Protein AF-A0A7Y8GV69-F1 (afdb_monomer_lite)

Sequence (261 aa):
MRLAIWLCPAPAQRVRQPLQAAQLAARGFTSSADAIECPQGLIATHGGTASLGAAVATPNGGWHLRHNLFKFHAACYGTHAAIEAASHLRLQHALRVDDVCRVTVRASSACEGVCNIAEPRTGLEAKFSLRHTVAMALAGVDTAGLDAFSDEAVYAPEVVALRDRVQVLLAPQCPDLTLSEVVIETQSGTVLRQRYDSGRPASDLLEQQQRLEEKFRLLVKSVLIPDECDELIDLVARLDELTDLSPLAGMLARQACADRH

Secondary structure (DSSP, 8-state):
--SGGGGSSHHHHHHHHHHHHHHHHTTT----TTTTTSTTSHHHHH-TT--HHHHTSPPTTS-GGGG-----SSS-GGGHHHHHHHHHHHHHTT--GGGEEEEEEEE-GGGTTTTB-SS--SHHHHTTBHHHHHHHHHHT--TTSSGGGSTTGGG-HHHHHHHTTEEEEE-TT--STTEEEEEEEETTS-EEEEEEETTSPPS-HHHHHHHHHHHHHHHHTTTS-HHHHHHHHHHHHTTTT-S--HHHHHHHHHHHHHTT-

Foldseek 3Di:
DDPLVVPPPPPVVVVVVVVVVVVVVVVVDDDDPCQCPDVVHVCNPPVVPNDPCVVPDQDDVRDPVLQDFDDLFPADLLLRFLLVQLLCCCVVVVDALQFFQAKEKEAAPVLVVFQPDLQDQALSNLSRHNLLSSLCSNNVHRRLASVCSGSVVSVPPSSVSSSVRYDYDNDVVHNDSQKMKMWTQTPVRDIDIGIGGSSGRDPDVVVVLVSVLVSQCNHCVVQDDPVLSVVLSVCVVCVVVDPDCCVVVVSVVVSVVVVPD

pLDDT: mean 89.52, std 15.16, range [29.39, 98.88]

Radius of gyration: 22.34 Å; chains: 1; bounding box: 52×41×65 Å

Structure (mmCIF, N/CA/C/O backbone):
data_AF-A0A7Y8GV69-F1
#
_entry.id   AF-A0A7Y8GV69-F1
#
loop_
_atom_site.group_PDB
_atom_site.id
_atom_site.type_symbol
_atom_site.label_atom_id
_atom_site.label_alt_id
_atom_site.label_comp_id
_atom_site.label_asym_id
_atom_site.label_entity_id
_atom_site.label_seq_id
_atom_site.pdbx_PDB_ins_code
_atom_site.Cartn_x
_atom_site.Cartn_y
_atom_site.Cartn_z
_atom_site.occupancy
_atom_site.B_iso_or_equiv
_atom_site.auth_seq_id
_atom_site.auth_comp_id
_atom_site.auth_asym_id
_atom_site.auth_atom_id
_atom_site.pdbx_PDB_model_num
ATOM 1 N N . MET A 1 1 ? -1.565 22.718 1.129 1.00 29.39 1 MET A N 1
ATOM 2 C CA . MET A 1 1 ? -2.004 22.905 -0.272 1.00 29.39 1 MET A CA 1
ATOM 3 C C . MET A 1 1 ? -1.438 21.757 -1.119 1.00 29.39 1 MET A C 1
ATOM 5 O O . MET A 1 1 ? -0.266 21.771 -1.449 1.00 29.39 1 MET A O 1
ATOM 9 N N . ARG A 1 2 ? -2.262 20.715 -1.326 1.00 34.28 2 ARG A N 1
ATOM 10 C CA . ARG A 1 2 ? -2.257 19.658 -2.371 1.00 34.28 2 ARG A CA 1
ATOM 11 C C . ARG A 1 2 ? -0.906 19.143 -2.933 1.00 34.28 2 ARG A C 1
ATOM 13 O O . ARG A 1 2 ? -0.595 19.390 -4.092 1.00 34.28 2 ARG A O 1
ATOM 20 N N . LEU A 1 3 ? -0.185 18.304 -2.174 1.00 33.53 3 LEU A N 1
ATOM 21 C CA . LEU A 1 3 ? 0.911 17.463 -2.707 1.00 33.53 3 LEU A CA 1
ATOM 22 C C . LEU A 1 3 ? 0.398 16.283 -3.572 1.00 33.53 3 LEU A C 1
ATOM 24 O O . LEU A 1 3 ? 1.086 15.826 -4.478 1.00 33.53 3 LEU A O 1
ATOM 28 N N . ALA A 1 4 ? -0.826 15.802 -3.320 1.00 37.69 4 ALA A N 1
ATOM 29 C CA . ALA A 1 4 ? -1.335 14.545 -3.885 1.00 37.69 4 ALA A CA 1
ATOM 30 C C . ALA A 1 4 ? -1.667 14.589 -5.393 1.00 37.69 4 ALA A C 1
ATOM 32 O O . ALA A 1 4 ? -1.609 13.561 -6.061 1.00 37.69 4 ALA A O 1
ATOM 33 N N . ILE A 1 5 ? -1.983 15.764 -5.951 1.00 38.97 5 ILE A N 1
ATOM 34 C CA . ILE A 1 5 ? -2.433 15.892 -7.353 1.00 38.97 5 ILE A CA 1
ATOM 35 C C . ILE A 1 5 ? -1.260 15.779 -8.351 1.00 38.97 5 ILE A C 1
ATOM 37 O O . ILE A 1 5 ? -1.451 15.372 -9.494 1.00 38.97 5 ILE A O 1
ATOM 41 N N . TRP A 1 6 ? -0.024 16.056 -7.923 1.00 30.55 6 TRP A N 1
ATOM 42 C CA . TRP A 1 6 ? 1.157 16.054 -8.802 1.00 30.55 6 TRP A CA 1
ATOM 43 C C . TRP A 1 6 ? 1.691 14.663 -9.178 1.00 30.55 6 TRP A C 1
ATOM 45 O O . TRP A 1 6 ? 2.530 14.551 -10.070 1.00 30.55 6 TRP A O 1
ATOM 55 N N . LEU A 1 7 ? 1.214 13.593 -8.540 1.00 40.78 7 LEU A N 1
ATOM 56 C CA . LEU A 1 7 ? 1.740 12.243 -8.767 1.00 40.78 7 LEU A CA 1
ATOM 57 C C . LEU A 1 7 ? 1.217 11.579 -10.054 1.00 40.78 7 LEU A C 1
ATOM 59 O O . LEU A 1 7 ? 1.834 10.628 -10.526 1.00 40.78 7 LEU A O 1
ATOM 63 N N . CYS A 1 8 ? 0.111 12.054 -10.635 1.00 36.50 8 CYS A N 1
ATOM 64 C CA . CYS A 1 8 ? -0.613 11.293 -11.660 1.00 36.50 8 CYS A CA 1
ATOM 65 C C . CYS A 1 8 ? -0.146 11.513 -13.123 1.00 36.50 8 CYS A C 1
ATOM 67 O O . CYS A 1 8 ? 0.029 10.517 -13.819 1.00 36.50 8 CYS A O 1
ATOM 69 N N . PRO A 1 9 ? 0.146 12.734 -13.628 1.00 37.50 9 PRO A N 1
ATOM 70 C CA . PRO A 1 9 ? 0.570 12.896 -15.031 1.00 37.50 9 PRO A CA 1
ATOM 71 C C . PRO A 1 9 ? 2.089 12.766 -15.263 1.00 37.50 9 PRO A C 1
ATOM 73 O O . PRO A 1 9 ? 2.535 12.588 -16.397 1.00 37.50 9 PRO A O 1
ATOM 76 N N . ALA A 1 10 ? 2.906 12.838 -14.208 1.00 42.53 10 ALA A N 1
ATOM 77 C CA . ALA A 1 10 ? 4.368 12.796 -14.297 1.00 42.53 10 ALA A CA 1
ATOM 78 C C . ALA A 1 10 ? 4.992 11.511 -14.910 1.00 42.53 10 ALA A C 1
ATOM 80 O O . ALA A 1 10 ? 6.068 11.632 -15.502 1.00 42.53 10 ALA A O 1
ATOM 81 N N . PRO A 1 11 ? 4.403 10.297 -14.817 1.00 51.72 11 PRO A N 1
ATOM 82 C CA . PRO A 1 11 ? 5.053 9.077 -15.313 1.00 51.72 11 PRO A CA 1
ATOM 83 C C . PRO A 1 11 ? 5.166 9.000 -16.843 1.00 51.72 11 PRO A C 1
ATOM 85 O O . PRO A 1 11 ? 6.214 8.620 -17.360 1.00 51.72 11 PRO A O 1
ATOM 88 N N . ALA A 1 12 ? 4.129 9.402 -17.587 1.00 48.75 12 ALA A N 1
ATOM 89 C CA . ALA A 1 12 ? 4.091 9.228 -19.044 1.00 48.75 12 ALA A CA 1
ATOM 90 C C . ALA A 1 12 ? 5.163 10.061 -19.773 1.00 48.75 12 ALA A C 1
ATOM 92 O O . ALA A 1 12 ? 5.782 9.605 -20.737 1.00 48.75 12 ALA A O 1
ATOM 93 N N . GLN A 1 13 ? 5.444 11.272 -19.280 1.00 48.66 13 GLN A N 1
ATOM 94 C CA . GLN A 1 13 ? 6.504 12.124 -19.833 1.00 48.66 13 GLN A CA 1
ATOM 95 C C . GLN A 1 13 ? 7.905 11.537 -19.594 1.00 48.66 13 GLN A C 1
ATOM 97 O O . GLN A 1 13 ? 8.781 11.692 -20.447 1.00 48.66 13 GLN A O 1
ATOM 102 N N . ARG A 1 14 ? 8.103 10.812 -18.483 1.00 57.53 14 ARG A N 1
ATOM 103 C CA . ARG A 1 14 ? 9.394 10.211 -18.106 1.00 57.53 14 ARG A CA 1
ATOM 104 C C . ARG A 1 14 ? 9.798 9.026 -18.986 1.00 57.53 14 ARG A C 1
ATOM 106 O O . ARG A 1 14 ? 10.987 8.765 -19.102 1.00 57.53 14 ARG A O 1
ATOM 113 N N . VAL A 1 15 ? 8.851 8.349 -19.644 1.00 67.81 15 VAL A N 1
ATOM 114 C CA . VAL A 1 15 ? 9.150 7.261 -20.603 1.00 67.81 15 VAL A CA 1
ATOM 115 C C . VAL A 1 15 ? 9.383 7.799 -22.019 1.00 67.81 15 VAL A C 1
ATOM 117 O O . VAL A 1 15 ? 10.224 7.290 -22.759 1.00 67.81 15 VAL A O 1
ATOM 120 N N . ARG A 1 16 ? 8.678 8.872 -22.402 1.00 75.38 16 ARG A N 1
ATOM 121 C CA . ARG A 1 16 ? 8.787 9.469 -23.742 1.00 75.38 16 ARG A CA 1
ATOM 122 C C . ARG A 1 16 ? 10.174 10.057 -24.016 1.00 75.38 16 ARG A C 1
ATOM 124 O O . ARG A 1 16 ? 10.683 9.915 -25.124 1.00 75.38 16 ARG A O 1
ATOM 131 N N . GLN A 1 17 ? 10.772 10.712 -23.023 1.00 81.75 17 GLN A N 1
ATOM 132 C CA . GLN A 1 17 ? 12.037 11.435 -23.184 1.00 81.75 17 GLN A CA 1
ATOM 133 C C . GLN A 1 17 ? 13.235 10.507 -23.490 1.00 81.75 17 GLN A C 1
ATOM 135 O O . GLN A 1 17 ? 13.927 10.774 -24.474 1.00 81.75 17 GLN A O 1
ATOM 140 N N . PRO A 1 18 ? 13.467 9.390 -22.764 1.00 85.12 18 PRO A N 1
ATOM 141 C CA . PRO A 1 18 ? 14.523 8.436 -23.117 1.00 85.12 18 PRO A CA 1
ATOM 142 C C . PRO A 1 18 ? 14.339 7.800 -24.497 1.00 85.12 18 PRO A C 1
ATOM 144 O O . PRO A 1 18 ? 15.306 7.674 -25.246 1.00 85.12 18 PRO A O 1
ATOM 147 N N . LEU A 1 19 ? 13.101 7.447 -24.871 1.00 91.00 19 LEU A N 1
ATOM 148 C CA . LEU A 1 19 ? 12.812 6.897 -26.199 1.00 91.00 19 LEU A CA 1
ATOM 149 C C . LEU A 1 19 ? 13.178 7.897 -27.304 1.00 91.00 19 LEU A C 1
ATOM 151 O O . LEU A 1 19 ? 13.826 7.534 -28.284 1.00 91.00 19 LEU A O 1
ATOM 155 N N . GLN A 1 20 ? 12.803 9.167 -27.134 1.00 91.88 20 GLN A N 1
ATOM 156 C CA . GLN A 1 20 ? 13.172 10.231 -28.066 1.00 91.88 20 GLN A CA 1
ATOM 157 C C . GLN A 1 20 ? 14.690 10.426 -28.140 1.00 91.88 20 GLN A C 1
ATOM 159 O O . GLN A 1 20 ? 15.224 10.559 -29.238 1.00 91.88 20 GLN A O 1
ATOM 164 N N . ALA A 1 21 ? 15.393 10.398 -27.005 1.00 91.50 21 ALA A N 1
ATOM 165 C CA . ALA A 1 21 ? 16.850 10.504 -26.972 1.00 91.50 21 ALA A CA 1
ATOM 166 C C . ALA A 1 21 ? 17.525 9.357 -27.745 1.00 91.50 21 ALA A C 1
ATOM 168 O O . ALA A 1 21 ? 18.380 9.614 -28.590 1.00 91.50 21 ALA A O 1
ATOM 169 N N . ALA A 1 22 ? 17.082 8.111 -27.544 1.00 93.31 22 ALA A N 1
ATOM 170 C CA . ALA A 1 22 ? 17.578 6.955 -28.295 1.00 93.31 22 ALA A CA 1
ATOM 171 C C . ALA A 1 22 ? 17.313 7.091 -29.806 1.00 93.31 22 ALA A C 1
ATOM 173 O O . ALA A 1 22 ? 18.189 6.831 -30.628 1.00 93.31 22 ALA A O 1
ATOM 174 N N . GLN A 1 23 ? 16.124 7.568 -30.183 1.00 95.56 23 GLN A N 1
ATOM 175 C CA . GLN A 1 23 ? 15.763 7.824 -31.579 1.00 95.56 23 GLN A CA 1
ATOM 176 C C . GLN A 1 23 ? 16.561 8.972 -32.221 1.00 95.56 23 GLN A C 1
ATOM 178 O O . GLN A 1 23 ? 16.753 8.971 -33.437 1.00 95.56 23 GLN A O 1
ATOM 183 N N . LEU A 1 24 ? 16.983 9.977 -31.452 1.00 95.94 24 LEU A N 1
ATOM 184 C CA . LEU A 1 24 ? 17.855 11.054 -31.930 1.00 95.94 24 LEU A CA 1
ATOM 185 C C . LEU A 1 24 ? 19.295 10.558 -32.091 1.00 95.94 24 LEU A C 1
ATOM 187 O O . LEU A 1 24 ? 19.905 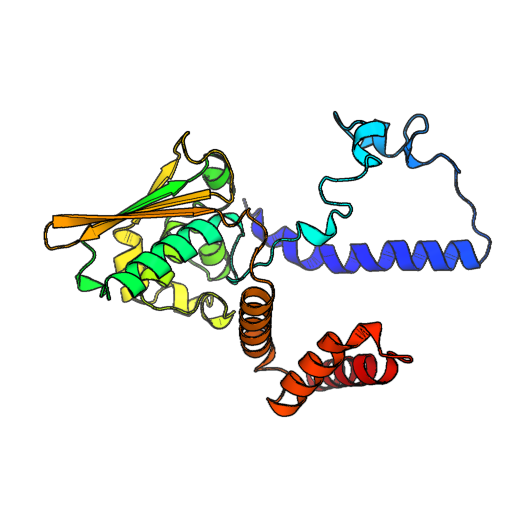10.802 -33.130 1.00 95.94 24 LEU A O 1
ATOM 191 N N . ALA A 1 25 ? 19.805 9.795 -31.123 1.00 95.56 25 ALA A N 1
ATOM 192 C CA . ALA A 1 25 ? 21.119 9.161 -31.211 1.00 95.56 25 ALA A CA 1
ATOM 193 C C . ALA A 1 25 ? 21.216 8.224 -32.429 1.00 95.56 25 ALA A C 1
ATOM 195 O O . ALA A 1 25 ? 22.177 8.297 -33.190 1.00 95.56 25 ALA A O 1
ATOM 196 N N . ALA A 1 26 ? 20.171 7.430 -32.697 1.00 96.38 26 ALA A N 1
ATOM 197 C CA . ALA A 1 26 ? 20.077 6.586 -33.894 1.00 96.38 26 ALA A CA 1
ATOM 198 C C . ALA A 1 26 ? 20.101 7.382 -35.216 1.00 96.38 26 ALA A C 1
ATOM 200 O O . ALA A 1 26 ? 20.423 6.831 -36.265 1.00 96.38 26 ALA A O 1
ATOM 201 N N . ARG A 1 27 ? 19.776 8.681 -35.176 1.00 97.31 27 ARG A N 1
ATOM 202 C CA . ARG A 1 27 ? 19.867 9.615 -36.312 1.00 97.31 27 ARG A CA 1
ATOM 203 C C . ARG A 1 27 ? 21.171 10.422 -36.328 1.00 97.31 27 ARG A C 1
ATOM 205 O O . ARG A 1 27 ? 21.280 11.370 -37.099 1.00 97.31 27 ARG A O 1
ATOM 212 N N . GLY A 1 28 ? 22.148 10.066 -35.494 1.00 96.62 28 GLY A N 1
ATOM 213 C CA . GLY A 1 28 ? 23.481 10.672 -35.480 1.00 96.62 28 GLY A CA 1
ATOM 214 C C . GLY A 1 28 ? 23.628 11.907 -34.592 1.00 96.62 28 GLY A C 1
ATOM 215 O O . GLY A 1 28 ? 24.656 12.575 -34.666 1.00 96.62 28 GLY A O 1
ATOM 216 N N . PHE A 1 29 ? 22.642 12.227 -33.749 1.00 96.25 29 PHE A N 1
ATOM 217 C CA . PHE A 1 29 ? 22.822 13.266 -32.734 1.00 96.25 29 PHE A CA 1
ATOM 218 C C . PHE A 1 29 ? 23.822 12.792 -31.672 1.00 96.25 29 PHE A C 1
ATOM 220 O O . PHE A 1 29 ? 23.765 11.647 -31.224 1.00 96.25 29 PHE A O 1
ATOM 227 N N . THR A 1 30 ? 24.715 13.684 -31.247 1.00 94.12 30 THR A N 1
ATOM 228 C CA . THR A 1 30 ? 25.734 13.421 -30.222 1.00 94.12 30 THR A CA 1
ATOM 229 C C . THR A 1 30 ? 25.511 14.292 -28.982 1.00 94.12 30 THR A C 1
ATOM 231 O O . THR A 1 30 ? 24.738 15.250 -29.005 1.00 94.12 30 THR A O 1
ATOM 234 N N . SER A 1 31 ? 26.161 13.933 -27.875 1.00 91.31 31 SER A N 1
ATOM 235 C CA . SER A 1 31 ? 26.122 14.649 -26.593 1.00 91.31 31 SER A CA 1
ATOM 236 C C . SER A 1 31 ? 27.483 14.536 -25.894 1.00 91.31 31 SER A C 1
ATOM 238 O O . SER A 1 31 ? 28.357 13.807 -26.369 1.00 91.31 31 SER A O 1
ATOM 240 N N . SER A 1 32 ? 27.667 15.235 -24.770 1.00 91.44 32 SER A N 1
ATOM 241 C CA . SER A 1 32 ? 28.862 15.088 -23.928 1.00 91.44 32 SER A CA 1
ATOM 242 C C . SER A 1 32 ? 28.989 13.658 -23.400 1.00 91.44 32 SER A C 1
ATOM 244 O O . SER A 1 32 ? 28.000 13.081 -22.942 1.00 91.44 32 SER A O 1
ATOM 246 N N . ALA A 1 33 ? 30.202 13.105 -23.437 1.00 90.81 33 ALA A N 1
ATOM 247 C CA . ALA A 1 33 ? 30.493 11.753 -22.949 1.00 90.81 33 ALA A CA 1
ATOM 248 C C . ALA A 1 33 ? 30.471 11.649 -21.412 1.00 90.81 33 ALA A C 1
ATOM 250 O O . ALA A 1 33 ? 30.317 10.559 -20.875 1.00 90.81 33 ALA A O 1
ATOM 251 N N . ASP A 1 34 ? 30.593 12.786 -20.732 1.00 90.38 34 ASP A N 1
ATOM 252 C CA . ASP A 1 34 ? 30.721 12.957 -19.284 1.00 90.38 34 ASP A CA 1
ATOM 253 C C . ASP A 1 34 ? 29.560 13.785 -18.698 1.00 90.38 34 ASP A C 1
ATOM 255 O O . ASP A 1 34 ? 29.697 14.443 -17.670 1.00 90.38 34 ASP A O 1
ATOM 259 N N . ALA A 1 35 ? 28.392 13.793 -19.358 1.00 90.75 35 ALA A N 1
ATOM 260 C CA . ALA A 1 35 ? 27.248 14.643 -18.995 1.00 90.75 35 ALA A CA 1
ATOM 261 C C . ALA A 1 35 ? 26.722 14.440 -17.553 1.00 90.75 35 ALA A C 1
ATOM 263 O O . ALA A 1 35 ? 25.956 15.266 -17.043 1.00 90.75 35 ALA A O 1
ATOM 264 N N . ILE A 1 36 ? 27.096 13.340 -16.893 1.00 89.19 36 ILE A N 1
ATOM 265 C CA . ILE A 1 36 ? 26.700 13.039 -15.515 1.00 89.19 36 ILE A CA 1
ATOM 266 C C . ILE A 1 36 ? 27.639 13.741 -14.521 1.00 89.19 36 ILE A C 1
ATOM 268 O O . ILE A 1 36 ? 27.168 14.340 -13.550 1.00 89.19 36 ILE A O 1
ATOM 272 N N . GLU A 1 37 ? 28.944 13.685 -14.770 1.00 88.94 37 GLU A N 1
ATOM 273 C CA . GLU A 1 37 ? 30.019 14.049 -13.845 1.00 88.94 37 GLU A CA 1
ATOM 274 C C . GLU A 1 37 ? 30.761 15.350 -14.193 1.00 88.94 37 GLU A C 1
ATOM 276 O O . GLU A 1 37 ? 31.526 15.847 -13.363 1.00 88.94 37 GLU A O 1
ATOM 281 N N . CYS A 1 38 ? 30.544 15.920 -15.382 1.00 89.62 38 CYS A N 1
ATOM 282 C CA . CYS A 1 38 ? 31.218 17.140 -15.819 1.00 89.62 38 CYS A CA 1
ATOM 283 C C . CYS A 1 38 ? 30.850 18.367 -14.960 1.00 89.62 38 CYS A C 1
ATOM 285 O O . CYS A 1 38 ? 29.844 18.363 -14.235 1.00 89.62 38 CYS A O 1
ATOM 287 N N . PRO A 1 39 ? 31.629 19.466 -15.028 1.00 88.50 39 PRO A N 1
ATOM 288 C CA . PRO A 1 39 ? 31.231 20.731 -14.420 1.00 88.50 39 PRO A CA 1
ATOM 289 C C . PRO A 1 39 ? 29.838 21.156 -14.909 1.00 88.50 39 PRO A C 1
ATOM 291 O O . PRO A 1 39 ? 29.591 21.216 -16.107 1.00 88.50 39 PRO A O 1
ATOM 294 N N . GLN A 1 40 ? 28.927 21.453 -13.975 1.00 89.38 40 GLN A N 1
ATOM 295 C CA . GLN A 1 40 ? 27.500 21.719 -14.245 1.00 89.38 40 GLN A CA 1
ATOM 296 C C . GLN A 1 40 ? 26.694 20.524 -14.806 1.00 89.38 40 GLN A C 1
ATOM 298 O O . GLN A 1 40 ? 25.545 20.701 -15.210 1.00 89.38 40 GLN A O 1
ATOM 303 N N . GLY A 1 41 ? 27.250 19.311 -14.771 1.00 88.81 41 GLY A N 1
ATOM 304 C CA . GLY A 1 41 ? 26.561 18.061 -15.087 1.00 88.81 41 GLY A CA 1
ATOM 305 C C . GLY A 1 41 ? 25.511 17.668 -14.043 1.00 88.81 41 GLY A C 1
ATOM 306 O O . GLY A 1 41 ? 25.262 18.385 -13.063 1.00 88.81 41 GLY A O 1
ATOM 307 N N . LEU A 1 42 ? 24.877 16.509 -14.243 1.00 89.38 42 LEU A N 1
ATOM 308 C CA . LEU A 1 42 ? 23.750 16.050 -13.418 1.00 89.38 42 LEU A CA 1
ATOM 309 C C . LEU A 1 42 ? 24.087 16.005 -11.920 1.00 89.38 42 LEU A C 1
ATOM 311 O O . LEU A 1 42 ? 23.298 16.468 -11.097 1.00 89.38 42 LEU A O 1
ATOM 315 N N . ILE A 1 43 ? 25.262 15.486 -11.556 1.00 88.12 43 ILE A N 1
ATOM 316 C CA . ILE A 1 43 ? 25.659 15.351 -10.148 1.00 88.12 43 ILE A CA 1
ATOM 317 C C . ILE A 1 43 ? 25.880 16.719 -9.507 1.00 88.12 43 ILE A C 1
ATOM 319 O O . ILE A 1 43 ? 25.359 16.976 -8.425 1.00 88.12 43 ILE A O 1
ATOM 323 N N . ALA A 1 44 ? 26.593 17.622 -10.181 1.00 87.50 44 ALA A N 1
ATOM 324 C CA . ALA A 1 44 ? 26.885 18.950 -9.645 1.00 87.50 44 ALA A CA 1
ATOM 325 C C . ALA A 1 44 ? 25.618 19.799 -9.442 1.00 87.50 44 ALA A C 1
ATOM 327 O O . ALA A 1 44 ? 25.564 20.628 -8.537 1.00 87.50 44 ALA A O 1
ATOM 328 N N . THR A 1 45 ? 24.601 19.601 -10.283 1.00 90.75 45 THR A N 1
ATOM 329 C CA . THR A 1 45 ? 23.382 20.423 -10.287 1.00 90.75 45 THR A CA 1
ATOM 330 C C . THR A 1 45 ? 22.231 19.818 -9.483 1.00 90.75 45 THR A C 1
ATOM 332 O O . THR A 1 45 ? 21.470 20.562 -8.869 1.00 90.75 45 THR A O 1
ATOM 335 N N . HIS A 1 46 ? 22.102 18.488 -9.460 1.00 89.56 46 HIS A N 1
ATOM 336 C CA . HIS A 1 46 ? 20.962 17.781 -8.860 1.00 89.56 46 HIS A CA 1
ATOM 337 C C . HIS A 1 46 ? 21.368 16.710 -7.838 1.00 89.56 46 HIS A C 1
ATOM 339 O O . HIS A 1 46 ? 20.506 16.184 -7.137 1.00 89.56 46 HIS A O 1
ATOM 345 N N . GLY A 1 47 ? 22.656 16.369 -7.739 1.00 83.06 47 GLY A N 1
ATOM 346 C CA . GLY A 1 47 ? 23.141 15.289 -6.878 1.00 83.06 47 GLY A CA 1
ATOM 347 C C . GLY A 1 47 ? 23.115 15.616 -5.386 1.00 83.06 47 GLY A C 1
ATOM 348 O O . GLY A 1 47 ? 23.081 14.701 -4.569 1.00 83.06 47 GLY A O 1
ATOM 349 N N . GLY A 1 48 ? 23.105 16.893 -4.994 1.00 85.12 48 GLY A N 1
ATOM 350 C CA . GLY A 1 48 ? 23.157 17.278 -3.581 1.00 85.12 48 GLY A CA 1
ATOM 351 C C . GLY A 1 48 ? 24.400 16.698 -2.893 1.00 85.12 48 GLY A C 1
ATOM 352 O O . GLY A 1 48 ? 25.520 17.040 -3.253 1.00 85.12 48 GLY A O 1
ATOM 353 N N . THR A 1 49 ? 24.205 15.805 -1.919 1.00 80.62 49 THR A N 1
ATOM 354 C CA . THR A 1 49 ? 25.284 15.080 -1.218 1.00 80.62 49 THR A CA 1
ATOM 355 C C . THR A 1 49 ? 25.623 13.716 -1.839 1.00 80.62 49 THR A C 1
ATOM 357 O O . THR A 1 49 ? 26.366 12.936 -1.241 1.00 80.62 49 THR A O 1
ATOM 360 N N . ALA A 1 50 ? 25.072 13.390 -3.013 1.00 77.62 50 ALA A N 1
ATOM 361 C CA . ALA A 1 50 ? 25.287 12.108 -3.672 1.00 77.62 50 ALA A CA 1
ATOM 362 C C . ALA A 1 50 ? 26.758 11.891 -4.054 1.00 77.62 50 ALA A C 1
ATOM 364 O O . ALA A 1 50 ? 27.424 12.766 -4.604 1.00 77.62 50 ALA A O 1
ATOM 365 N N . SER A 1 51 ? 27.243 10.674 -3.808 1.00 80.56 51 SER A N 1
ATOM 366 C CA . SER A 1 51 ? 28.563 10.211 -4.235 1.00 80.56 51 SER A CA 1
ATOM 367 C C . SER A 1 51 ? 28.428 9.374 -5.502 1.00 80.56 51 SER A C 1
ATOM 369 O O . SER A 1 51 ? 27.713 8.371 -5.497 1.00 80.56 51 SER A O 1
ATOM 371 N N . LEU A 1 52 ? 29.152 9.738 -6.567 1.00 80.12 52 LEU A N 1
ATOM 372 C CA . LEU A 1 52 ? 29.209 8.944 -7.801 1.00 80.12 52 LEU A CA 1
ATOM 373 C C . LEU A 1 52 ? 29.670 7.509 -7.514 1.00 80.12 52 LEU A C 1
ATOM 375 O O . LEU A 1 52 ? 29.089 6.562 -8.033 1.00 80.12 52 LEU A O 1
ATOM 379 N N . GLY A 1 53 ? 30.656 7.345 -6.625 1.00 84.19 53 GLY A N 1
ATOM 380 C CA . GLY A 1 53 ? 31.151 6.030 -6.218 1.00 84.19 53 GLY A CA 1
ATOM 381 C C . GLY A 1 53 ? 30.083 5.179 -5.530 1.00 84.19 53 GLY A C 1
ATOM 382 O O . GLY A 1 53 ? 30.012 3.982 -5.776 1.00 84.19 53 GLY A O 1
ATOM 383 N N . ALA A 1 54 ? 29.212 5.792 -4.722 1.00 83.31 54 ALA A N 1
ATOM 384 C CA . ALA A 1 54 ? 28.078 5.089 -4.125 1.00 83.31 54 ALA A CA 1
ATOM 385 C C . ALA A 1 54 ? 26.989 4.763 -5.161 1.00 83.31 54 ALA A C 1
ATOM 387 O O . ALA A 1 54 ? 26.376 3.704 -5.082 1.00 83.31 54 ALA A O 1
ATOM 388 N N . ALA A 1 55 ? 26.764 5.644 -6.141 1.00 82.31 55 ALA A N 1
ATOM 389 C CA . ALA A 1 55 ? 25.744 5.461 -7.174 1.00 82.31 55 ALA A CA 1
ATOM 390 C C . ALA A 1 55 ? 26.052 4.302 -8.138 1.00 82.31 55 ALA A C 1
ATOM 392 O O . ALA A 1 55 ? 25.127 3.670 -8.640 1.00 82.31 55 ALA A O 1
ATOM 393 N N . VAL A 1 56 ? 27.336 4.022 -8.392 1.00 85.19 56 VAL A N 1
ATOM 394 C CA . VAL A 1 56 ? 27.780 2.915 -9.262 1.00 85.19 56 VAL A CA 1
ATOM 395 C C . VAL A 1 56 ? 28.208 1.668 -8.485 1.00 85.19 56 VAL A C 1
ATOM 397 O O . VAL A 1 56 ? 28.603 0.670 -9.089 1.00 85.19 56 VAL A O 1
ATOM 400 N N . ALA A 1 57 ? 28.158 1.712 -7.151 1.00 88.88 57 ALA A N 1
ATOM 401 C CA . ALA A 1 57 ? 28.501 0.568 -6.321 1.00 88.88 57 ALA A CA 1
ATOM 402 C C . ALA A 1 57 ? 27.513 -0.581 -6.554 1.00 88.88 57 ALA A C 1
ATOM 404 O O . ALA A 1 57 ? 26.308 -0.375 -6.703 1.00 88.88 57 ALA A O 1
ATOM 405 N N . THR A 1 58 ? 28.019 -1.814 -6.541 1.00 89.00 58 THR A N 1
ATOM 406 C CA . THR A 1 58 ? 27.155 -2.994 -6.586 1.00 89.00 58 THR A CA 1
ATOM 407 C C . THR A 1 58 ? 26.309 -3.046 -5.311 1.00 89.00 58 THR A C 1
ATOM 409 O O . THR A 1 58 ? 26.875 -3.055 -4.215 1.00 89.00 58 THR A O 1
ATOM 412 N N . PRO A 1 59 ? 24.971 -3.090 -5.411 1.00 87.44 59 PRO A N 1
ATOM 413 C CA . PRO A 1 59 ? 24.130 -3.177 -4.231 1.00 87.44 59 PRO A CA 1
ATOM 414 C C . PRO A 1 59 ? 24.295 -4.525 -3.533 1.00 87.44 59 PRO A C 1
ATOM 416 O O . PRO A 1 59 ? 24.629 -5.542 -4.149 1.00 87.44 59 PRO A O 1
ATOM 419 N N . ASN A 1 60 ? 23.984 -4.546 -2.238 1.00 83.12 60 ASN A N 1
ATOM 420 C CA . ASN A 1 60 ? 23.863 -5.791 -1.485 1.00 83.12 60 ASN A CA 1
ATOM 421 C C . ASN A 1 60 ? 22.917 -6.742 -2.231 1.00 83.12 60 ASN A C 1
ATOM 423 O O . ASN A 1 60 ? 21.881 -6.314 -2.722 1.00 83.12 60 ASN A O 1
ATOM 427 N N . GLY A 1 61 ? 23.286 -8.015 -2.385 1.00 83.00 61 GLY A N 1
ATOM 428 C CA . GLY A 1 61 ? 22.478 -8.970 -3.156 1.00 83.00 61 GLY A CA 1
ATOM 429 C C . GLY A 1 61 ? 22.509 -8.779 -4.684 1.00 83.00 61 GLY A C 1
ATOM 430 O O . GLY A 1 61 ? 21.724 -9.417 -5.390 1.00 83.00 61 GLY A O 1
ATOM 431 N N . GLY A 1 62 ? 23.407 -7.941 -5.214 1.00 89.00 62 GLY A N 1
ATOM 432 C CA . GLY A 1 62 ? 23.751 -7.829 -6.636 1.00 89.00 62 GLY A CA 1
ATOM 433 C C . GLY A 1 62 ? 22.940 -6.795 -7.416 1.00 89.00 62 GLY A C 1
ATOM 434 O O . GLY A 1 62 ? 23.526 -5.944 -8.074 1.00 89.00 62 GLY A O 1
ATOM 435 N N . TRP A 1 63 ? 21.606 -6.824 -7.320 1.00 88.88 63 TRP A N 1
ATOM 436 C CA . TRP A 1 63 ? 20.724 -5.932 -8.089 1.00 88.88 63 TRP A CA 1
ATOM 437 C C . TRP A 1 63 ? 19.726 -5.193 -7.196 1.00 88.88 63 TRP A C 1
ATOM 439 O O . TRP A 1 63 ? 19.045 -5.805 -6.371 1.00 88.88 63 TRP A O 1
ATOM 449 N N . HIS A 1 64 ? 19.549 -3.888 -7.431 1.00 88.19 64 HIS A N 1
ATOM 450 C CA . HIS A 1 64 ? 18.521 -3.091 -6.748 1.00 88.19 64 HIS A CA 1
ATOM 451 C C . HIS A 1 64 ? 17.104 -3.625 -7.001 1.00 88.19 64 HIS A C 1
ATOM 453 O O . HIS A 1 64 ? 16.267 -3.547 -6.109 1.00 88.19 64 HIS A O 1
ATOM 459 N N . LEU A 1 65 ? 16.859 -4.245 -8.165 1.00 88.69 65 LEU A N 1
ATOM 460 C CA . LEU A 1 65 ? 15.564 -4.838 -8.520 1.00 88.69 65 LEU A CA 1
ATOM 461 C C . LEU A 1 65 ? 15.076 -5.873 -7.491 1.00 88.69 65 LEU A C 1
ATOM 463 O O . LEU A 1 65 ? 13.880 -5.966 -7.240 1.00 88.69 65 LEU A O 1
ATOM 467 N N . ARG A 1 66 ? 15.989 -6.603 -6.836 1.00 85.94 66 ARG A N 1
ATOM 468 C CA . ARG A 1 66 ? 15.644 -7.598 -5.802 1.00 85.94 66 ARG A CA 1
ATOM 469 C C . ARG A 1 66 ? 15.114 -6.985 -4.504 1.00 85.94 66 ARG A C 1
ATOM 471 O O . ARG A 1 66 ? 14.554 -7.696 -3.682 1.00 85.94 66 ARG A O 1
ATOM 478 N N . HIS A 1 67 ? 15.291 -5.680 -4.326 1.00 87.38 67 HIS A N 1
ATOM 479 C CA . HIS A 1 67 ? 14.805 -4.930 -3.170 1.00 87.38 67 HIS A CA 1
ATOM 480 C C . HIS A 1 67 ? 13.531 -4.151 -3.503 1.00 87.38 67 HIS A C 1
ATOM 482 O O . HIS A 1 67 ? 13.145 -3.258 -2.750 1.00 87.38 67 HIS A O 1
ATOM 488 N N . ASN A 1 68 ? 12.902 -4.442 -4.649 1.00 90.94 68 ASN A N 1
ATOM 489 C CA . ASN A 1 68 ? 11.681 -3.769 -5.045 1.00 90.94 68 ASN A CA 1
ATOM 490 C C . ASN A 1 68 ? 10.549 -4.088 -4.064 1.00 90.94 68 ASN A C 1
ATOM 492 O O . ASN A 1 68 ? 10.404 -5.210 -3.577 1.00 90.94 68 ASN A O 1
ATOM 496 N N . LEU A 1 69 ? 9.742 -3.071 -3.798 1.00 93.44 69 LEU A N 1
ATOM 497 C CA . LEU A 1 69 ? 8.634 -3.135 -2.866 1.00 93.44 69 LEU A CA 1
ATOM 498 C C . LEU A 1 69 ? 7.332 -2.945 -3.632 1.00 93.44 69 LEU A C 1
ATOM 500 O O . LEU A 1 69 ? 7.204 -2.034 -4.454 1.00 93.44 69 LEU A O 1
ATOM 504 N N . PHE A 1 70 ? 6.354 -3.798 -3.349 1.00 94.75 70 PHE A N 1
ATOM 505 C CA . PHE A 1 70 ? 5.070 -3.763 -4.026 1.00 94.75 70 PHE A CA 1
ATOM 506 C C . PHE A 1 70 ? 4.001 -3.165 -3.132 1.00 94.75 70 PHE A C 1
ATOM 508 O O . PHE A 1 70 ? 3.866 -3.490 -1.956 1.00 94.75 70 PHE A O 1
ATOM 515 N N . LYS A 1 71 ? 3.185 -2.296 -3.722 1.00 95.31 71 LYS A N 1
ATOM 516 C CA . LYS A 1 71 ? 1.983 -1.809 -3.061 1.00 95.31 71 LYS A CA 1
ATOM 517 C C . LYS A 1 71 ? 0.952 -2.924 -3.058 1.00 95.31 71 LYS A C 1
ATOM 519 O O . LYS A 1 71 ? 0.416 -3.205 -4.124 1.00 95.31 71 LYS A O 1
ATOM 524 N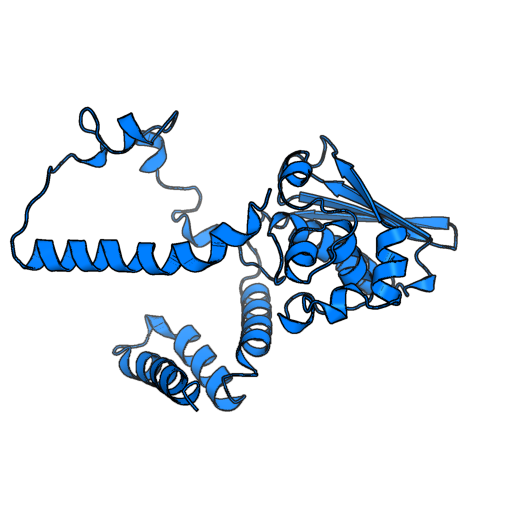 N . PHE A 1 72 ? 0.582 -3.466 -1.905 1.00 95.31 72 PHE A N 1
ATOM 525 C CA . PHE A 1 72 ? -0.579 -4.363 -1.816 1.00 95.31 72 PHE A CA 1
ATOM 526 C C . PHE A 1 72 ? -1.878 -3.568 -1.669 1.00 95.31 72 PHE A C 1
ATOM 528 O O . PHE A 1 72 ? -2.849 -3.839 -2.364 1.00 95.31 72 PHE A O 1
ATOM 535 N N . HIS A 1 73 ? -1.835 -2.434 -0.973 1.00 96.31 73 HIS A N 1
ATOM 536 C CA . HIS A 1 73 ? -2.977 -1.525 -0.839 1.00 96.31 73 HIS A CA 1
ATOM 537 C C . HIS A 1 73 ? -2.960 -0.396 -1.882 1.00 96.31 73 HIS A C 1
ATOM 539 O O . HIS A 1 73 ? -1.897 0.100 -2.274 1.00 96.31 73 HIS A O 1
ATOM 545 N N . ALA A 1 74 ? -4.131 0.065 -2.315 1.00 95.69 74 ALA A N 1
ATOM 546 C CA . ALA A 1 74 ? -4.319 1.178 -3.249 1.00 95.69 74 ALA A CA 1
ATOM 547 C C . ALA A 1 74 ? -4.118 2.571 -2.602 1.00 95.69 74 ALA A C 1
ATOM 549 O O . ALA A 1 74 ? -4.745 3.548 -3.009 1.00 95.69 74 ALA A O 1
ATOM 550 N N . ALA A 1 75 ? -3.215 2.672 -1.620 1.00 96.56 75 ALA A N 1
ATOM 551 C CA . ALA A 1 75 ? -2.974 3.849 -0.782 1.00 96.56 75 ALA A CA 1
ATOM 552 C C . ALA A 1 75 ? -1.507 4.341 -0.816 1.00 96.56 75 ALA A C 1
ATOM 554 O O . ALA A 1 75 ? -0.630 3.776 -1.493 1.00 96.56 75 ALA A O 1
ATOM 555 N N . CYS A 1 76 ? -1.224 5.429 -0.093 1.00 97.00 76 CYS A N 1
ATOM 556 C CA . CYS A 1 76 ? 0.135 5.916 0.143 1.00 97.00 76 CYS A CA 1
ATOM 557 C C . CYS A 1 76 ? 0.983 4.830 0.817 1.00 97.00 76 CYS A C 1
ATOM 559 O O . CYS A 1 76 ? 0.509 4.175 1.732 1.00 97.00 76 CYS A O 1
ATOM 561 N N . TYR A 1 77 ? 2.237 4.634 0.391 1.00 96.75 77 TYR A N 1
ATOM 562 C CA . TYR A 1 77 ? 3.041 3.506 0.887 1.00 96.75 77 TYR A CA 1
ATOM 563 C C . TYR A 1 77 ? 3.255 3.550 2.408 1.00 96.75 77 TYR A C 1
ATOM 565 O O . TYR A 1 77 ? 3.256 2.514 3.059 1.00 96.75 77 TYR A O 1
ATOM 573 N N . GLY A 1 78 ? 3.323 4.755 2.986 1.00 97.12 78 GLY A N 1
ATOM 574 C CA . GLY A 1 78 ? 3.461 4.940 4.431 1.00 97.12 78 GLY A CA 1
ATOM 575 C C . GLY A 1 78 ? 2.286 4.439 5.274 1.00 97.12 78 GLY A C 1
ATOM 576 O O . GLY A 1 78 ? 2.428 4.309 6.483 1.00 97.12 78 GLY A O 1
ATOM 577 N N . THR A 1 79 ? 1.134 4.126 4.670 1.00 98.25 79 THR A N 1
ATOM 578 C CA . THR A 1 79 ? 0.005 3.533 5.402 1.00 98.25 79 THR A CA 1
ATOM 579 C C . THR A 1 79 ? 0.027 2.005 5.405 1.00 98.25 79 THR A C 1
ATOM 581 O O . THR A 1 79 ? -0.690 1.400 6.198 1.00 98.25 79 THR A O 1
ATOM 584 N N . HIS A 1 80 ? 0.841 1.360 4.557 1.00 98.31 80 HIS A N 1
ATOM 585 C CA . HIS A 1 80 ? 0.769 -0.089 4.313 1.00 98.31 80 HIS A CA 1
ATOM 586 C C . HIS A 1 80 ? 1.087 -0.886 5.574 1.00 98.31 80 HIS A C 1
ATOM 588 O O . HIS A 1 80 ? 0.336 -1.785 5.931 1.00 98.31 80 HIS A O 1
ATOM 594 N N . ALA A 1 81 ? 2.124 -0.494 6.314 1.00 98.31 81 ALA A N 1
ATOM 595 C CA . ALA A 1 81 ? 2.479 -1.156 7.565 1.00 98.31 81 ALA A CA 1
ATOM 596 C C . ALA A 1 81 ? 1.358 -1.131 8.611 1.00 98.31 81 ALA A C 1
ATOM 598 O O . ALA A 1 81 ? 1.122 -2.124 9.295 1.00 98.31 81 ALA A O 1
ATOM 599 N N . ALA A 1 82 ? 0.647 -0.009 8.727 1.00 98.69 82 ALA A N 1
ATOM 600 C CA . ALA A 1 82 ? -0.464 0.110 9.661 1.00 98.69 82 ALA A CA 1
ATOM 601 C C . ALA A 1 82 ? -1.678 -0.726 9.212 1.00 98.69 82 ALA A C 1
ATOM 603 O O . ALA A 1 82 ? -2.320 -1.356 10.051 1.00 98.69 82 ALA A O 1
ATOM 604 N N . ILE A 1 83 ? -1.959 -0.781 7.902 1.00 98.75 83 ILE A N 1
ATOM 605 C CA . ILE A 1 83 ? -3.021 -1.628 7.333 1.00 98.75 83 ILE A CA 1
ATOM 606 C C . ILE A 1 83 ? -2.735 -3.111 7.595 1.00 98.75 83 ILE A C 1
ATOM 608 O O . ILE A 1 83 ? -3.614 -3.820 8.083 1.00 98.75 83 ILE A O 1
ATOM 612 N N . GLU A 1 84 ? -1.517 -3.574 7.310 1.00 98.38 84 GLU A N 1
ATOM 613 C CA . GLU A 1 84 ? -1.093 -4.965 7.516 1.00 98.38 84 GLU A CA 1
ATOM 614 C C . GLU A 1 84 ? -1.152 -5.351 9.000 1.00 98.38 84 GLU A C 1
ATOM 616 O O . GLU A 1 84 ? -1.737 -6.373 9.360 1.00 98.38 84 GLU A O 1
ATOM 621 N N . ALA A 1 85 ? -0.638 -4.495 9.892 1.00 98.62 85 ALA A N 1
ATOM 622 C CA . ALA A 1 85 ? -0.696 -4.729 11.333 1.00 98.62 85 ALA A CA 1
ATOM 623 C C . ALA A 1 85 ? -2.142 -4.817 11.859 1.00 98.62 85 ALA A C 1
ATOM 625 O O . ALA A 1 85 ? -2.466 -5.715 12.636 1.00 98.62 85 ALA A O 1
ATOM 626 N N . ALA A 1 86 ? -3.023 -3.913 11.422 1.00 98.75 86 ALA A N 1
ATOM 627 C CA . ALA A 1 86 ? -4.431 -3.920 11.814 1.00 98.75 86 ALA A CA 1
ATOM 628 C C . ALA A 1 86 ? -5.189 -5.132 11.247 1.00 98.75 86 ALA A C 1
ATOM 630 O O . ALA A 1 86 ? -5.950 -5.774 11.972 1.00 98.75 86 ALA A O 1
ATOM 631 N N . SER A 1 87 ? -4.945 -5.478 9.980 1.00 98.44 87 SER A N 1
ATOM 632 C CA . SER A 1 87 ? -5.551 -6.644 9.322 1.00 98.44 87 SER A CA 1
ATOM 633 C C . SER A 1 87 ? -5.133 -7.945 10.004 1.00 98.44 87 SER A C 1
ATOM 635 O O . SER A 1 87 ? -5.980 -8.799 10.258 1.00 98.44 87 SER A O 1
ATOM 637 N N . HIS A 1 88 ? -3.854 -8.068 10.374 1.00 98.44 88 HIS A N 1
ATOM 638 C CA . HIS A 1 88 ? -3.340 -9.210 11.124 1.00 98.44 88 HIS A CA 1
ATOM 639 C C . HIS A 1 88 ? -4.063 -9.375 12.464 1.00 98.44 88 HIS A C 1
ATOM 641 O O . HIS A 1 88 ? -4.585 -10.450 12.744 1.00 98.44 88 HIS A O 1
ATOM 647 N N . LEU A 1 89 ? -4.174 -8.302 13.257 1.00 98.62 89 LEU A N 1
ATOM 648 C CA . LEU A 1 89 ? -4.882 -8.342 14.542 1.00 98.62 89 LEU A CA 1
ATOM 649 C C . LEU A 1 89 ? -6.366 -8.690 14.378 1.00 98.62 89 LEU A C 1
ATOM 651 O O . LEU A 1 89 ? -6.891 -9.499 15.144 1.00 98.62 89 LEU A O 1
ATOM 655 N N . ARG A 1 90 ? -7.038 -8.116 13.370 1.00 98.44 90 ARG A N 1
ATOM 656 C CA . ARG A 1 90 ? -8.442 -8.420 13.060 1.00 98.44 90 ARG A CA 1
ATOM 657 C C . ARG A 1 90 ? -8.635 -9.906 12.780 1.00 98.44 90 ARG A C 1
ATOM 659 O O . ARG A 1 90 ? -9.523 -10.518 13.362 1.00 98.44 90 ARG A O 1
ATOM 666 N N . LEU A 1 91 ? -7.813 -10.475 11.898 1.00 98.12 91 LEU A N 1
ATOM 667 C CA . LEU A 1 91 ? -7.925 -11.870 11.472 1.00 98.12 91 LEU A CA 1
ATOM 668 C C . LEU A 1 91 ? -7.528 -12.843 12.587 1.00 98.12 91 LEU A C 1
ATOM 670 O O . LEU A 1 91 ? -8.269 -13.781 12.862 1.00 98.12 91 LEU A O 1
ATOM 674 N N . GLN A 1 92 ? -6.405 -12.597 13.264 1.00 98.31 92 GLN A N 1
ATOM 675 C CA . GLN A 1 92 ? -5.887 -13.473 14.317 1.00 98.31 92 GLN A CA 1
ATOM 676 C C . GLN A 1 92 ? -6.842 -13.589 15.511 1.00 98.31 92 GLN A C 1
ATOM 678 O O . GLN A 1 92 ? -6.955 -14.658 16.109 1.00 98.31 92 GLN A O 1
ATOM 683 N N . HIS A 1 93 ? -7.524 -12.497 15.863 1.00 97.88 93 HIS A N 1
ATOM 684 C CA . HIS A 1 93 ? -8.415 -12.440 17.022 1.00 97.88 93 HIS A CA 1
ATOM 685 C C . HIS A 1 93 ? -9.903 -12.417 16.650 1.00 97.88 93 HIS A C 1
ATOM 687 O O . HIS A 1 93 ? -10.737 -12.251 17.536 1.00 97.88 93 HIS A O 1
ATOM 693 N N . ALA A 1 94 ? -10.233 -12.575 15.362 1.00 97.12 94 ALA A N 1
ATOM 694 C CA . ALA A 1 94 ? -11.592 -12.481 14.828 1.00 97.12 94 ALA A CA 1
ATOM 695 C C . ALA A 1 94 ? -12.357 -11.228 15.312 1.00 97.12 94 ALA A C 1
ATOM 697 O O . ALA A 1 94 ? -13.551 -11.298 15.609 1.00 97.12 94 ALA A O 1
ATOM 698 N N . LEU A 1 95 ? -11.661 -10.086 15.408 1.00 97.31 95 LEU A N 1
ATOM 699 C CA . LEU A 1 95 ? -12.228 -8.849 15.950 1.00 97.31 95 LEU A CA 1
ATOM 700 C C . LEU A 1 95 ? -13.364 -8.339 15.068 1.00 97.31 95 LEU A C 1
ATOM 702 O O . LEU A 1 95 ? -13.211 -8.191 13.852 1.00 97.31 95 LEU A O 1
ATOM 706 N N . ARG A 1 96 ? -14.477 -7.988 15.706 1.00 95.88 96 ARG A N 1
ATOM 707 C CA . ARG A 1 96 ? -15.569 -7.227 15.108 1.00 95.88 96 ARG A CA 1
ATOM 708 C C . ARG A 1 96 ? -15.372 -5.742 15.389 1.00 95.88 96 ARG A C 1
ATOM 710 O O . ARG A 1 96 ? -14.701 -5.346 16.339 1.00 95.88 96 ARG A O 1
ATOM 717 N N . VAL A 1 97 ? -16.032 -4.911 14.588 1.00 95.00 97 VAL A N 1
ATOM 718 C CA . VAL A 1 97 ? -16.041 -3.448 14.753 1.00 95.00 97 VAL A CA 1
ATOM 719 C C . VAL A 1 97 ? -16.430 -3.031 16.178 1.00 95.00 97 VAL A C 1
ATOM 721 O O . VAL A 1 97 ? -15.830 -2.120 16.754 1.00 95.00 97 VAL A O 1
ATOM 724 N N . ASP A 1 98 ? -17.404 -3.722 16.766 1.00 96.25 98 ASP A N 1
ATOM 725 C CA . ASP A 1 98 ? -17.915 -3.410 18.101 1.00 96.25 98 ASP A CA 1
ATOM 726 C C . ASP A 1 98 ? -16.950 -3.809 19.222 1.00 96.25 98 ASP A C 1
ATOM 728 O O . ASP A 1 98 ? -16.982 -3.193 20.284 1.00 96.25 98 ASP A O 1
ATOM 732 N N . ASP A 1 99 ? -16.034 -4.752 18.975 1.00 97.25 99 ASP A N 1
ATOM 733 C CA . ASP A 1 99 ? -15.043 -5.197 19.962 1.00 97.25 99 ASP A CA 1
ATOM 734 C C . ASP A 1 99 ? -13.936 -4.160 20.186 1.00 97.25 99 ASP A C 1
ATOM 736 O O . ASP A 1 99 ? -13.223 -4.220 21.187 1.00 97.25 99 ASP A O 1
ATOM 740 N N . VAL A 1 100 ? -13.769 -3.203 19.269 1.00 98.38 100 VAL A N 1
ATOM 741 C CA . VAL A 1 100 ? -12.692 -2.207 19.299 1.00 98.38 100 VAL A CA 1
ATOM 742 C C . VAL A 1 100 ? -13.100 -1.006 20.151 1.00 98.38 100 VAL A C 1
ATOM 744 O O . VAL A 1 100 ? -13.975 -0.235 19.761 1.00 98.38 100 VAL A O 1
ATOM 747 N N . CYS A 1 101 ? -12.425 -0.790 21.280 1.00 98.31 101 CYS A N 1
ATOM 748 C CA . CYS A 1 101 ? -12.621 0.395 22.119 1.00 98.31 101 CYS A CA 1
ATOM 749 C C . CYS A 1 101 ? -11.757 1.569 21.633 1.00 98.31 101 CYS A C 1
ATOM 751 O O . CYS A 1 101 ? -12.266 2.660 21.374 1.00 98.31 101 CYS A O 1
ATOM 753 N N . ARG A 1 102 ? -10.452 1.341 21.443 1.00 98.56 102 ARG A N 1
ATOM 754 C CA . ARG A 1 102 ? -9.494 2.366 21.007 1.00 98.56 102 ARG A CA 1
ATOM 755 C C . ARG A 1 102 ? -8.380 1.750 20.179 1.00 98.56 102 ARG A C 1
ATOM 757 O O . ARG A 1 102 ? -7.943 0.635 20.449 1.00 98.56 102 ARG A O 1
ATOM 764 N N . VAL A 1 103 ? -7.870 2.505 19.213 1.00 98.88 103 VAL A N 1
ATOM 765 C CA . VAL A 1 103 ? -6.719 2.102 18.402 1.00 98.88 103 VAL A CA 1
ATOM 766 C C . VAL A 1 103 ? -5.651 3.182 18.453 1.00 98.88 103 VAL A C 1
ATOM 768 O O . VAL A 1 103 ? -5.928 4.360 18.248 1.00 98.88 103 VAL A O 1
ATOM 771 N N . THR A 1 104 ? -4.409 2.783 18.696 1.00 98.88 104 THR A N 1
ATOM 772 C CA . THR A 1 104 ? -3.239 3.657 18.624 1.00 98.88 104 THR A CA 1
ATOM 773 C C . THR A 1 104 ? -2.314 3.176 17.520 1.00 98.88 104 THR A C 1
ATOM 775 O O . THR A 1 104 ? -1.810 2.058 17.582 1.00 98.88 104 THR A O 1
ATOM 778 N N . VAL A 1 105 ? -2.052 4.037 16.541 1.00 98.81 105 VAL A N 1
ATOM 779 C CA . VAL A 1 105 ? -1.082 3.804 15.468 1.00 98.81 105 VAL A CA 1
ATOM 780 C C . VAL A 1 105 ? 0.186 4.575 15.798 1.00 98.81 105 VAL A C 1
ATOM 782 O O . VAL A 1 105 ? 0.180 5.803 15.827 1.00 98.81 105 VAL A O 1
ATOM 785 N N . ARG A 1 106 ? 1.280 3.868 16.056 1.00 98.69 106 ARG A N 1
ATOM 786 C CA . ARG A 1 106 ? 2.615 4.451 16.198 1.00 98.69 106 ARG A CA 1
ATOM 787 C C . ARG A 1 106 ? 3.306 4.432 14.841 1.00 98.69 106 ARG A C 1
ATOM 789 O O . ARG A 1 106 ? 3.416 3.366 14.241 1.00 98.69 106 ARG A O 1
ATOM 796 N N . ALA A 1 107 ? 3.752 5.594 14.372 1.00 98.19 107 ALA A N 1
ATOM 797 C CA . ALA A 1 107 ? 4.327 5.767 13.037 1.00 98.19 107 ALA A CA 1
ATOM 798 C C . ALA A 1 107 ? 5.470 6.797 13.029 1.00 98.19 107 ALA A C 1
ATOM 800 O O . ALA A 1 107 ? 5.684 7.507 14.014 1.00 98.19 107 ALA A O 1
ATOM 801 N N . SER A 1 108 ? 6.192 6.883 11.911 1.00 98.00 108 SER A N 1
ATOM 802 C CA . SER A 1 108 ? 7.266 7.863 11.710 1.00 98.00 108 SER A CA 1
ATOM 803 C C . SER A 1 108 ? 6.757 9.298 11.710 1.00 98.00 108 SER A C 1
ATOM 805 O O . SER A 1 108 ? 5.671 9.583 11.207 1.00 98.00 108 SER A O 1
ATOM 807 N N . SER A 1 109 ? 7.580 10.228 12.202 1.00 96.75 109 SER A N 1
ATOM 808 C CA . SER A 1 109 ? 7.308 11.667 12.108 1.00 96.75 109 SER A CA 1
ATOM 809 C C . SER A 1 109 ? 7.162 12.147 10.661 1.00 96.75 109 SER A C 1
ATOM 811 O O . SER A 1 109 ? 6.433 13.104 10.408 1.00 96.75 109 SER A O 1
ATOM 813 N N . ALA A 1 110 ? 7.768 11.444 9.697 1.00 94.75 110 ALA A N 1
ATOM 814 C CA . ALA A 1 110 ? 7.586 11.710 8.274 1.00 94.75 110 ALA A CA 1
ATOM 815 C C . ALA A 1 110 ? 6.126 11.530 7.816 1.00 94.75 110 ALA A C 1
ATOM 817 O O . ALA A 1 110 ? 5.698 12.188 6.867 1.00 94.75 110 ALA A O 1
ATOM 818 N N . CYS A 1 111 ? 5.335 10.689 8.496 1.00 95.50 111 CYS A N 1
ATOM 819 C CA . CYS A 1 111 ? 3.928 10.483 8.157 1.00 95.50 111 CYS A CA 1
ATOM 820 C C . CYS A 1 111 ? 3.084 11.750 8.340 1.00 95.50 111 CYS A C 1
ATOM 822 O O . CYS A 1 111 ? 2.083 11.889 7.639 1.00 95.50 111 CYS A O 1
ATOM 824 N N . GLU A 1 112 ? 3.488 12.685 9.207 1.00 95.56 112 GLU A N 1
ATOM 825 C CA . GLU A 1 112 ? 2.744 13.923 9.481 1.00 95.56 112 GLU A CA 1
ATOM 826 C C . GLU A 1 112 ? 2.511 14.749 8.210 1.00 95.56 112 GLU A C 1
ATOM 828 O O . GLU A 1 112 ? 1.388 15.143 7.907 1.00 95.56 112 GLU A O 1
ATOM 833 N N . GLY A 1 113 ? 3.564 14.945 7.411 1.00 91.81 113 GLY A N 1
ATOM 834 C CA . GLY A 1 113 ? 3.494 15.698 6.156 1.00 91.81 113 GLY A CA 1
ATOM 835 C C . GLY A 1 113 ? 3.035 14.881 4.946 1.00 91.81 113 GLY A C 1
ATOM 836 O O . GLY A 1 113 ? 2.891 15.441 3.860 1.00 91.81 113 GLY A O 1
ATOM 837 N N . VAL A 1 114 ? 2.843 13.566 5.104 1.00 93.75 114 VAL A N 1
ATOM 838 C CA . VAL A 1 114 ? 2.654 12.633 3.983 1.00 93.75 114 VAL A CA 1
ATOM 839 C C . VAL A 1 114 ? 1.296 11.944 4.023 1.00 93.75 114 VAL A C 1
ATOM 841 O O . VAL A 1 114 ? 0.590 11.965 3.020 1.00 93.75 114 VAL A O 1
ATOM 844 N N . CYS A 1 115 ? 0.928 11.300 5.133 1.00 96.44 115 CYS A N 1
ATOM 845 C CA . CYS A 1 115 ? -0.242 10.418 5.201 1.00 96.44 115 CYS A CA 1
ATOM 846 C C . CYS A 1 115 ? -1.006 10.448 6.542 1.00 96.44 115 CYS A C 1
ATOM 848 O O . CYS A 1 115 ? -1.624 9.454 6.929 1.00 96.44 115 CYS A O 1
ATOM 850 N N . ASN A 1 116 ? -1.017 11.591 7.236 1.00 97.12 116 ASN A N 1
ATOM 851 C CA . ASN A 1 116 ? -1.749 11.777 8.496 1.00 97.12 116 ASN A CA 1
ATOM 852 C C . ASN A 1 116 ? -3.000 12.675 8.370 1.00 97.12 116 ASN A C 1
ATOM 854 O O . ASN A 1 116 ? -3.301 13.466 9.262 1.00 97.12 116 ASN A O 1
ATOM 858 N N . ILE A 1 117 ? -3.755 12.581 7.268 1.00 98.19 117 ILE A N 1
ATOM 859 C CA . ILE A 1 117 ? -5.039 13.296 7.161 1.00 98.19 117 ILE A CA 1
ATOM 860 C C . ILE A 1 117 ? -6.013 12.724 8.202 1.00 98.19 117 ILE A C 1
ATOM 862 O O . ILE A 1 117 ? -6.340 11.540 8.159 1.00 98.19 117 ILE A O 1
ATOM 866 N N . ALA A 1 118 ? -6.475 13.543 9.148 1.00 95.44 118 ALA A N 1
ATOM 867 C CA . ALA A 1 118 ? -7.314 13.070 10.252 1.00 95.44 118 ALA A CA 1
ATOM 868 C C . ALA A 1 118 ? -8.735 12.685 9.801 1.00 95.44 118 ALA A C 1
ATOM 870 O O . ALA A 1 118 ? -9.221 11.610 10.147 1.00 95.44 118 ALA A O 1
ATOM 871 N N . GLU A 1 119 ? -9.366 13.544 8.999 1.00 96.38 119 GLU A N 1
ATOM 872 C CA . GLU A 1 119 ? -10.749 13.409 8.531 1.00 96.38 119 GLU A CA 1
ATOM 873 C C . GLU A 1 119 ? -10.791 13.579 7.005 1.00 96.38 119 GLU A C 1
ATOM 875 O O . GLU A 1 119 ? -11.037 14.685 6.514 1.00 96.38 119 GLU A O 1
ATOM 880 N N . PRO A 1 120 ? -10.479 12.522 6.233 1.00 97.38 120 PRO A N 1
ATOM 881 C CA . PRO A 1 120 ? -10.554 12.595 4.780 1.00 97.38 120 PRO A CA 1
ATOM 882 C C . PRO A 1 120 ? -12.002 12.814 4.330 1.00 97.38 120 PRO A C 1
ATOM 884 O O . PRO A 1 120 ? -12.928 12.251 4.913 1.00 97.38 120 PRO A O 1
ATOM 887 N N . ARG A 1 121 ? -12.185 13.626 3.286 1.00 96.75 121 ARG A N 1
ATOM 888 C CA . ARG A 1 121 ? -13.492 13.937 2.673 1.00 96.75 121 ARG A CA 1
ATOM 889 C C . ARG A 1 121 ? -13.644 13.382 1.261 1.00 96.75 121 ARG A C 1
ATOM 891 O O . ARG A 1 121 ? -14.711 13.480 0.674 1.00 96.75 121 ARG A O 1
ATOM 898 N N . THR A 1 122 ? -12.558 12.857 0.708 1.00 97.81 122 THR A N 1
ATOM 899 C CA . THR A 1 122 ? -12.515 12.259 -0.626 1.00 97.81 122 THR A CA 1
ATOM 900 C C . THR A 1 122 ? -11.729 10.963 -0.572 1.00 97.81 122 THR A C 1
ATOM 902 O O . THR A 1 122 ? -10.848 10.790 0.279 1.00 97.81 122 THR A O 1
ATOM 905 N N . GLY A 1 123 ? -11.990 10.074 -1.518 1.00 96.12 123 GLY A N 1
ATOM 906 C CA . GLY A 1 123 ? -11.264 8.833 -1.709 1.00 96.12 123 GLY A CA 1
ATOM 907 C C . GLY A 1 123 ? -9.763 9.050 -1.894 1.00 96.12 123 GLY A C 1
ATOM 908 O O . GLY A 1 123 ? -8.938 8.307 -1.357 1.00 96.12 123 GLY A O 1
ATOM 909 N N . LEU A 1 124 ? -9.374 10.137 -2.572 1.00 96.62 124 LEU A N 1
ATOM 910 C CA . LEU A 1 124 ? -7.968 10.522 -2.681 1.00 96.62 124 LEU A CA 1
ATOM 911 C C . LEU A 1 124 ? -7.375 10.874 -1.315 1.00 96.62 124 LEU A C 1
ATOM 913 O O . LEU A 1 124 ? -6.292 10.398 -0.998 1.00 96.62 124 LEU A O 1
ATOM 917 N N . GLU A 1 125 ? -8.055 11.680 -0.502 1.00 97.88 125 GLU A N 1
ATOM 918 C CA . GLU A 1 125 ? -7.580 12.014 0.847 1.00 97.88 125 GLU A CA 1
ATOM 919 C C . GLU A 1 125 ? -7.514 10.778 1.754 1.00 97.88 125 GLU A C 1
ATOM 921 O O . GLU A 1 125 ? -6.564 10.634 2.525 1.00 97.88 125 GLU A O 1
ATOM 926 N N . ALA A 1 126 ? -8.459 9.844 1.621 1.00 98.00 126 ALA A N 1
ATOM 927 C CA . ALA A 1 126 ? -8.465 8.587 2.367 1.00 98.00 126 ALA A CA 1
ATOM 928 C C . ALA A 1 126 ? -7.193 7.757 2.126 1.00 98.00 126 ALA A C 1
ATOM 930 O O . ALA A 1 126 ? -6.631 7.203 3.073 1.00 98.00 126 ALA A O 1
ATOM 931 N N . LYS A 1 127 ? -6.648 7.766 0.900 1.00 98.06 127 LYS A N 1
ATOM 932 C CA . LYS A 1 127 ? -5.362 7.119 0.565 1.00 98.06 127 LYS A CA 1
ATOM 933 C C . LYS A 1 127 ? -4.158 7.701 1.317 1.00 98.06 127 LYS A C 1
ATOM 935 O O . LYS A 1 127 ? -3.105 7.064 1.348 1.00 98.06 127 LYS A O 1
ATOM 940 N N . PHE A 1 128 ? -4.294 8.885 1.912 1.00 98.25 128 PHE A N 1
ATOM 941 C CA . PHE A 1 128 ? -3.271 9.577 2.702 1.00 98.25 128 PHE A CA 1
ATOM 942 C C . PHE A 1 128 ? -3.729 9.794 4.158 1.00 98.25 128 PHE A C 1
ATOM 944 O O . PHE A 1 128 ? -3.321 10.757 4.806 1.00 98.25 128 PHE A O 1
ATOM 951 N N . SER A 1 129 ? -4.572 8.902 4.685 1.00 98.56 129 SER A N 1
ATOM 952 C CA . SER A 1 129 ? -5.029 8.924 6.076 1.00 98.56 129 SER A CA 1
ATOM 953 C C . SER A 1 129 ? -4.708 7.605 6.781 1.00 98.56 129 SER A C 1
ATOM 955 O O . SER A 1 129 ? -5.352 6.583 6.535 1.00 98.56 129 SER A O 1
ATOM 957 N N . LEU A 1 130 ? -3.744 7.619 7.706 1.00 98.62 130 LEU A N 1
ATOM 958 C CA . LEU A 1 130 ? -3.446 6.478 8.583 1.00 98.62 130 LEU A CA 1
ATOM 959 C C . LEU A 1 130 ? -4.674 6.033 9.389 1.00 98.62 130 LEU A C 1
ATOM 961 O O . LEU A 1 130 ? -4.944 4.841 9.491 1.00 98.62 130 LEU A O 1
ATOM 965 N N . ARG A 1 131 ? -5.450 6.984 9.924 1.00 98.56 131 ARG A N 1
ATOM 966 C CA . ARG A 1 131 ? -6.648 6.678 10.724 1.00 98.56 131 ARG A CA 1
ATOM 967 C C . ARG A 1 131 ? -7.696 5.949 9.901 1.00 98.56 131 ARG A C 1
ATOM 969 O O . ARG A 1 131 ? -8.217 4.925 10.330 1.00 98.56 131 ARG A O 1
ATOM 976 N N . HIS A 1 132 ? -7.984 6.476 8.715 1.00 98.75 132 HIS A N 1
ATOM 977 C CA . HIS A 1 132 ? -9.016 5.927 7.853 1.00 98.75 132 HIS A CA 1
ATOM 978 C C . HIS A 1 132 ? -8.598 4.581 7.259 1.00 98.75 132 HIS A C 1
ATOM 980 O O . HIS A 1 132 ? -9.371 3.634 7.299 1.00 98.75 132 HIS A O 1
ATOM 986 N N . THR A 1 133 ? -7.356 4.447 6.790 1.00 98.69 133 THR A N 1
ATOM 987 C CA . THR A 1 133 ? -6.864 3.172 6.241 1.00 98.69 133 THR A CA 1
ATOM 988 C C . THR A 1 133 ? -6.800 2.056 7.287 1.00 98.69 133 THR A C 1
ATOM 990 O O . THR A 1 133 ? -7.158 0.921 6.980 1.00 98.69 133 THR A O 1
ATOM 993 N N . VAL A 1 134 ? -6.433 2.361 8.537 1.00 98.81 134 VAL A N 1
ATOM 994 C CA . VAL A 1 134 ? -6.524 1.399 9.651 1.00 98.81 134 VAL A CA 1
ATOM 995 C C . VAL A 1 134 ? -7.977 1.066 9.985 1.00 98.81 134 VAL A C 1
ATOM 997 O O . VAL A 1 134 ? -8.291 -0.094 10.228 1.00 98.81 134 VAL A O 1
ATOM 1000 N N . ALA A 1 135 ? -8.882 2.044 9.955 1.00 98.69 135 ALA A N 1
ATOM 1001 C CA . ALA A 1 135 ? -10.305 1.793 10.160 1.00 98.69 135 ALA A CA 1
ATOM 1002 C C . ALA A 1 135 ? -10.894 0.869 9.081 1.00 98.69 135 ALA A C 1
ATOM 1004 O O . ALA A 1 135 ? -11.567 -0.099 9.420 1.00 98.69 135 ALA A O 1
ATOM 1005 N N . MET A 1 136 ? -10.573 1.095 7.803 1.00 98.56 136 MET A N 1
ATOM 1006 C CA . MET A 1 136 ? -10.932 0.202 6.693 1.00 98.56 136 MET A CA 1
ATOM 1007 C C . MET A 1 136 ? -10.405 -1.219 6.934 1.00 98.56 136 MET A C 1
ATOM 1009 O O . MET A 1 136 ? -11.147 -2.197 6.819 1.00 98.56 136 MET A O 1
ATOM 1013 N N . ALA A 1 137 ? -9.138 -1.327 7.344 1.00 98.44 137 ALA A N 1
ATOM 1014 C CA . ALA A 1 137 ? -8.505 -2.592 7.686 1.00 98.44 137 ALA A CA 1
ATOM 1015 C C . ALA A 1 137 ? -9.174 -3.290 8.876 1.00 98.44 137 ALA A C 1
ATOM 1017 O O . ALA A 1 137 ? -9.221 -4.507 8.904 1.00 98.44 137 ALA A O 1
ATOM 1018 N N . LEU A 1 138 ? -9.725 -2.581 9.856 1.00 98.62 138 LEU A N 1
ATOM 1019 C CA . LEU A 1 138 ? -10.463 -3.203 10.962 1.00 98.62 138 LEU A CA 1
ATOM 1020 C C . LEU A 1 138 ? -11.912 -3.540 10.589 1.00 98.62 138 LEU A C 1
ATOM 1022 O O . LEU A 1 138 ? -12.454 -4.518 11.094 1.00 98.62 138 LEU A O 1
ATOM 1026 N N . ALA A 1 139 ? -12.508 -2.786 9.665 1.00 98.00 139 ALA A N 1
ATOM 1027 C CA . ALA A 1 139 ? -13.864 -2.999 9.163 1.00 98.00 139 ALA A CA 1
ATOM 1028 C C . ALA A 1 139 ? -13.993 -4.185 8.191 1.00 98.00 139 ALA A C 1
ATOM 1030 O O . ALA A 1 139 ? -15.106 -4.564 7.843 1.00 98.00 139 ALA A O 1
ATOM 1031 N N . GLY A 1 140 ? -12.884 -4.781 7.741 1.00 97.00 140 GLY A N 1
ATOM 1032 C CA . GLY A 1 140 ? -12.938 -5.866 6.755 1.00 97.00 140 GLY A CA 1
ATOM 1033 C C . GLY A 1 140 ? -12.829 -5.411 5.303 1.00 97.00 140 GLY A C 1
ATOM 1034 O O . GLY A 1 140 ? -12.932 -6.248 4.413 1.00 97.00 140 GLY A O 1
ATOM 1035 N N . VAL A 1 141 ? -12.608 -4.120 5.051 1.00 96.94 141 VAL A N 1
ATOM 1036 C CA . VAL A 1 141 ? -12.556 -3.574 3.692 1.00 96.94 141 VAL A CA 1
ATOM 1037 C C . VAL A 1 141 ? -11.286 -4.042 2.985 1.00 96.94 141 VAL A C 1
ATOM 1039 O O . VAL A 1 141 ? -10.175 -3.883 3.501 1.00 96.94 141 VAL A O 1
ATOM 1042 N N . ASP A 1 142 ? -11.448 -4.577 1.777 1.00 95.50 142 ASP A N 1
ATOM 1043 C CA . ASP A 1 142 ? -10.328 -4.898 0.900 1.00 95.50 142 ASP A CA 1
ATOM 1044 C C 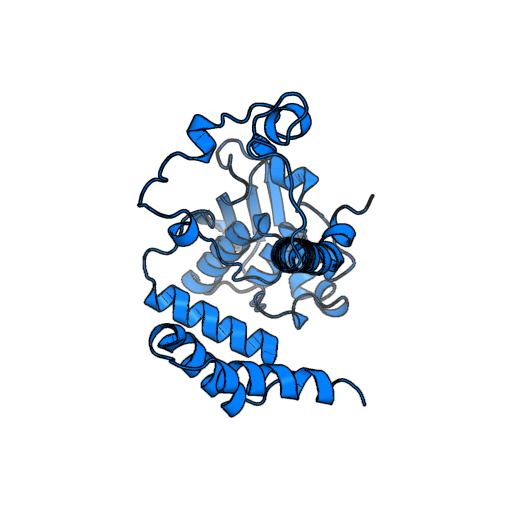. ASP A 1 142 ? -9.727 -3.615 0.308 1.00 95.50 142 ASP A C 1
ATOM 1046 O O . ASP A 1 142 ? -10.227 -3.021 -0.646 1.00 95.50 142 ASP A O 1
ATOM 1050 N N . THR A 1 143 ? -8.618 -3.182 0.898 1.00 96.38 143 THR A N 1
ATOM 1051 C CA . THR A 1 143 ? -7.893 -1.967 0.510 1.00 96.38 143 THR A CA 1
ATOM 1052 C C . THR A 1 143 ? -6.988 -2.164 -0.712 1.00 96.38 143 THR A C 1
ATOM 1054 O O . THR A 1 143 ? -6.316 -1.210 -1.116 1.00 96.38 143 THR A O 1
ATOM 1057 N N . ALA A 1 144 ? -6.923 -3.358 -1.313 1.00 94.38 144 ALA A N 1
ATOM 1058 C CA . ALA A 1 144 ? -6.235 -3.566 -2.589 1.00 94.38 144 ALA A CA 1
ATOM 1059 C C . ALA A 1 144 ? -7.045 -3.015 -3.773 1.00 94.38 144 ALA A C 1
ATOM 1061 O O . ALA A 1 144 ? -6.454 -2.519 -4.739 1.00 94.38 144 ALA A O 1
ATOM 1062 N N . GLY A 1 145 ? -8.378 -3.053 -3.669 1.00 89.88 145 GLY A N 1
ATOM 1063 C CA . GLY A 1 145 ? -9.304 -2.536 -4.672 1.00 89.88 145 GLY A CA 1
ATOM 1064 C C . GLY A 1 145 ? -9.317 -1.006 -4.758 1.00 89.88 145 GLY A C 1
ATOM 1065 O O . GLY A 1 145 ? -9.171 -0.298 -3.761 1.00 89.88 145 GLY A O 1
ATOM 1066 N N . LEU A 1 146 ? -9.518 -0.476 -5.968 1.00 86.62 146 LEU A N 1
ATOM 1067 C CA . LEU A 1 146 ? -9.650 0.971 -6.184 1.00 86.62 146 LEU A CA 1
ATOM 1068 C C . LEU A 1 146 ? -10.978 1.514 -5.644 1.00 86.62 146 LEU A C 1
ATOM 1070 O O . LEU A 1 146 ? -10.985 2.591 -5.049 1.00 86.62 146 LEU A O 1
ATOM 1074 N N . ASP A 1 147 ? -12.055 0.739 -5.787 1.00 89.38 147 ASP A N 1
ATOM 1075 C CA . ASP A 1 147 ? -13.418 1.100 -5.366 1.00 89.38 147 ASP A CA 1
ATOM 1076 C C . ASP A 1 147 ? -13.526 1.332 -3.850 1.00 89.38 147 ASP A C 1
ATOM 1078 O O . ASP A 1 147 ? -14.350 2.125 -3.391 1.00 89.38 147 ASP A O 1
ATOM 1082 N N . ALA A 1 148 ? -12.643 0.691 -3.072 1.00 92.00 148 ALA A N 1
ATOM 1083 C CA . ALA A 1 148 ? -12.537 0.877 -1.626 1.00 92.00 148 ALA A CA 1
ATOM 1084 C C . ALA A 1 148 ? -12.181 2.321 -1.238 1.00 92.00 148 ALA A C 1
ATOM 1086 O O . ALA A 1 148 ? -12.444 2.742 -0.118 1.00 92.00 148 ALA A O 1
ATOM 1087 N N . PHE A 1 149 ? -11.598 3.086 -2.162 1.00 95.00 149 PHE A N 1
ATOM 1088 C CA . PHE A 1 149 ? -11.264 4.497 -1.992 1.00 95.00 149 PHE A CA 1
ATOM 1089 C C . PHE A 1 149 ? -12.111 5.384 -2.914 1.00 95.00 149 PHE A C 1
ATOM 1091 O O . PHE A 1 149 ? -11.588 6.337 -3.491 1.00 95.00 149 PHE A O 1
ATOM 1098 N N . SER A 1 150 ? -13.389 5.053 -3.097 1.00 95.25 150 SER A N 1
ATOM 1099 C CA . SER A 1 150 ? -14.393 5.966 -3.660 1.00 95.25 150 SER A CA 1
ATOM 1100 C C . SER A 1 150 ? -14.776 7.044 -2.640 1.00 95.25 150 SER A C 1
ATOM 1102 O O . SER A 1 150 ? -14.586 6.854 -1.437 1.00 95.25 150 SER A O 1
ATOM 1104 N N . ASP A 1 151 ? -15.299 8.183 -3.101 1.00 95.62 151 ASP A N 1
ATOM 1105 C CA . ASP A 1 151 ? -15.745 9.255 -2.201 1.00 95.62 151 ASP A CA 1
ATOM 1106 C C . ASP A 1 151 ? -16.887 8.764 -1.296 1.00 95.62 151 ASP A C 1
ATOM 1108 O O . ASP A 1 151 ? -16.932 9.103 -0.117 1.00 95.62 151 ASP A O 1
ATOM 1112 N N . GLU A 1 152 ? -17.752 7.891 -1.810 1.00 94.62 152 GLU A N 1
ATOM 1113 C CA . GLU A 1 152 ? -18.837 7.253 -1.070 1.00 94.62 152 GLU A CA 1
ATOM 1114 C C . GLU A 1 152 ? -18.308 6.335 0.042 1.00 94.62 152 GLU A C 1
ATOM 1116 O O . GLU A 1 152 ? -18.784 6.406 1.178 1.00 94.62 152 GLU A O 1
ATOM 1121 N N . ALA A 1 153 ? -17.291 5.513 -0.250 1.00 93.19 153 ALA A N 1
ATOM 1122 C CA . ALA A 1 153 ? -16.706 4.589 0.725 1.00 93.19 153 ALA A CA 1
ATOM 1123 C C . ALA A 1 153 ? -16.071 5.308 1.927 1.00 93.19 153 ALA A C 1
ATOM 1125 O O . ALA A 1 153 ? -16.056 4.763 3.032 1.00 93.19 153 ALA A O 1
ATOM 1126 N N . VAL A 1 154 ? -15.609 6.553 1.755 1.00 95.94 154 VAL A N 1
ATOM 1127 C CA . VAL A 1 154 ? -15.050 7.360 2.856 1.00 95.94 154 VAL A CA 1
ATOM 1128 C C . VAL A 1 154 ? -16.072 7.617 3.966 1.00 95.94 154 VAL A C 1
ATOM 1130 O O . VAL A 1 154 ? -15.696 7.763 5.134 1.00 95.94 154 VAL A O 1
ATOM 1133 N N . TYR A 1 155 ? -17.357 7.647 3.616 1.00 96.69 155 TYR A N 1
ATOM 1134 C CA . TYR A 1 155 ? -18.457 7.930 4.534 1.00 96.69 155 TYR A CA 1
ATOM 1135 C C . TYR A 1 155 ? -19.162 6.673 5.061 1.00 96.69 155 TYR A C 1
ATOM 1137 O O . TYR A 1 155 ? -20.172 6.805 5.754 1.00 96.69 155 TYR A O 1
ATOM 1145 N N . ALA A 1 156 ? -18.639 5.472 4.784 1.00 96.88 156 ALA A N 1
ATOM 1146 C CA . ALA A 1 156 ? -19.177 4.226 5.328 1.00 96.88 156 ALA A CA 1
ATOM 1147 C C . ALA A 1 156 ? -19.259 4.302 6.874 1.00 96.88 156 ALA A C 1
ATOM 1149 O O . ALA A 1 156 ? -18.225 4.529 7.520 1.00 96.88 156 ALA A O 1
ATOM 1150 N N . PRO A 1 157 ? -20.452 4.151 7.492 1.00 96.56 157 PRO A N 1
ATOM 1151 C CA . PRO A 1 157 ? -20.654 4.433 8.916 1.00 96.56 157 PRO A CA 1
ATOM 1152 C C . PRO A 1 157 ? -19.721 3.654 9.847 1.00 96.56 157 PRO A C 1
ATOM 1154 O O . PRO A 1 157 ? -19.186 4.218 10.800 1.00 96.56 157 PRO A O 1
ATOM 1157 N N . GLU A 1 158 ? -19.479 2.377 9.558 1.00 96.19 158 GLU A N 1
ATOM 1158 C CA . GLU A 1 158 ? -18.585 1.511 10.325 1.00 96.19 158 GLU A CA 1
ATOM 1159 C C . GLU A 1 158 ? -17.117 1.951 10.238 1.00 96.19 158 GLU A C 1
ATOM 1161 O O . GLU A 1 158 ? -16.401 1.928 11.243 1.00 96.19 158 GLU A O 1
ATOM 1166 N N . VAL A 1 159 ? -16.674 2.424 9.068 1.00 97.69 159 VAL A N 1
ATOM 1167 C CA . VAL A 1 159 ? -15.312 2.937 8.866 1.00 97.69 159 VAL A CA 1
ATOM 1168 C C . VAL A 1 159 ? -15.145 4.273 9.581 1.00 97.69 159 VAL A C 1
ATOM 1170 O O . VAL A 1 159 ? -14.130 4.491 10.240 1.00 97.69 159 VAL A O 1
ATOM 1173 N N . VAL A 1 160 ? -16.142 5.157 9.502 1.00 97.94 160 VAL A N 1
ATOM 1174 C CA . VAL A 1 160 ? -16.154 6.437 10.224 1.00 97.94 160 VAL A CA 1
ATOM 1175 C C . VAL A 1 160 ? -16.104 6.204 11.735 1.00 97.94 160 VAL A C 1
ATOM 1177 O O . VAL A 1 160 ? -15.228 6.749 12.406 1.00 97.94 160 VAL A O 1
ATOM 1180 N N . ALA A 1 161 ? -16.960 5.325 12.262 1.00 96.88 161 ALA A N 1
ATOM 1181 C CA . ALA A 1 161 ? -17.001 5.007 13.686 1.00 96.88 161 ALA A CA 1
ATOM 1182 C C . ALA A 1 161 ? -15.676 4.420 14.201 1.00 96.88 161 ALA A C 1
ATOM 1184 O O . ALA A 1 161 ? -15.243 4.754 15.304 1.00 96.88 161 ALA A O 1
ATOM 1185 N N . LEU A 1 162 ? -15.009 3.568 13.413 1.00 98.12 162 LEU A N 1
ATOM 1186 C CA . LEU A 1 162 ? -13.678 3.060 13.751 1.00 98.12 162 LEU A CA 1
ATOM 1187 C C . LEU A 1 162 ? -12.608 4.141 13.660 1.00 98.12 162 LEU A C 1
ATOM 1189 O O . LEU A 1 162 ? -11.793 4.253 14.571 1.00 98.12 162 LEU A O 1
ATOM 1193 N N . ARG A 1 163 ? -12.609 4.949 12.596 1.00 98.38 163 ARG A N 1
ATOM 1194 C CA . ARG A 1 163 ? -11.645 6.041 12.390 1.00 98.38 163 ARG A CA 1
ATOM 1195 C C . ARG A 1 163 ? -11.631 6.985 13.585 1.00 98.38 163 ARG A C 1
ATOM 1197 O O . ARG A 1 163 ? -10.553 7.378 14.024 1.00 98.38 163 ARG A O 1
ATOM 1204 N N . ASP A 1 164 ? -12.800 7.297 14.133 1.00 97.75 164 ASP A N 1
ATOM 1205 C CA . ASP A 1 164 ? -12.938 8.205 15.273 1.00 97.75 164 ASP A CA 1
ATOM 1206 C C . ASP A 1 164 ? -12.355 7.610 16.578 1.00 97.75 164 ASP A C 1
ATOM 1208 O O . ASP A 1 164 ? -12.015 8.348 17.502 1.00 97.75 164 ASP A O 1
ATOM 1212 N N . ARG A 1 165 ? -12.143 6.285 16.636 1.00 98.44 165 ARG A N 1
ATOM 1213 C CA . ARG A 1 165 ? -11.435 5.576 17.724 1.00 98.44 165 ARG A CA 1
ATOM 1214 C C . ARG A 1 165 ? -9.928 5.431 17.474 1.00 98.44 165 ARG A C 1
ATOM 1216 O O . ARG A 1 165 ? -9.213 4.945 18.356 1.00 98.44 165 ARG A O 1
ATOM 1223 N N . VAL A 1 166 ? -9.434 5.811 16.291 1.00 98.75 166 VAL A N 1
ATOM 1224 C CA . VAL A 1 166 ? -8.022 5.688 15.905 1.00 98.75 166 VAL A CA 1
ATOM 1225 C C . VAL A 1 166 ? -7.277 6.995 16.170 1.00 98.75 166 VAL A C 1
ATOM 1227 O O . VAL A 1 166 ? -7.586 8.046 15.610 1.00 98.75 166 VAL A O 1
ATOM 1230 N N . GLN A 1 167 ? -6.210 6.914 16.960 1.00 98.31 167 GLN A N 1
ATOM 1231 C CA . GLN A 1 167 ? -5.242 7.994 17.138 1.00 98.31 167 GLN A CA 1
ATOM 1232 C C . GLN A 1 167 ? -3.892 7.632 16.517 1.00 98.31 167 GLN A C 1
ATOM 1234 O O . GLN A 1 167 ? -3.462 6.479 16.571 1.00 98.31 167 GLN A O 1
ATOM 1239 N N . VAL A 1 168 ? -3.196 8.630 15.976 1.00 98.50 168 VAL A N 1
ATOM 1240 C CA . VAL A 1 168 ? -1.832 8.481 15.452 1.00 98.50 168 VAL A CA 1
ATOM 1241 C C . VAL A 1 168 ? -0.863 9.140 16.425 1.00 98.50 168 VAL A C 1
ATOM 1243 O O . VAL A 1 168 ? -1.054 10.295 16.798 1.00 98.50 168 VAL A O 1
ATOM 1246 N N . LEU A 1 169 ? 0.168 8.404 16.830 1.00 98.25 169 LEU A N 1
ATOM 1247 C CA . LEU A 1 169 ? 1.277 8.888 17.642 1.00 98.25 169 LEU A CA 1
ATOM 1248 C C . LEU A 1 169 ? 2.566 8.795 16.828 1.00 98.25 169 LEU A C 1
ATOM 1250 O O . LEU A 1 169 ? 3.001 7.705 16.456 1.00 98.25 169 LEU A O 1
ATOM 1254 N N . LEU A 1 170 ? 3.197 9.938 16.574 1.00 97.25 170 LEU A N 1
ATOM 1255 C CA . LEU A 1 170 ? 4.506 9.979 15.931 1.00 97.25 170 LEU A CA 1
ATOM 1256 C C . LEU A 1 170 ? 5.553 9.540 16.953 1.00 97.25 170 LEU A C 1
ATOM 1258 O O . LEU A 1 170 ? 5.705 10.170 18.001 1.00 97.25 170 LEU A O 1
ATOM 1262 N N . ALA A 1 171 ? 6.222 8.426 16.686 1.00 94.31 171 ALA A N 1
ATOM 1263 C CA . ALA A 1 171 ? 6.934 7.684 17.712 1.00 94.31 171 ALA A CA 1
ATOM 1264 C C . ALA A 1 171 ? 8.380 7.388 17.270 1.00 94.31 171 ALA A C 1
ATOM 1266 O O . ALA A 1 171 ? 8.561 6.756 16.228 1.00 94.31 171 ALA A O 1
ATOM 1267 N N . PRO A 1 172 ? 9.417 7.779 18.043 1.00 92.62 172 PRO A N 1
ATOM 1268 C CA . PRO A 1 172 ? 10.823 7.571 17.667 1.00 92.62 172 PRO A CA 1
ATOM 1269 C C . PRO A 1 172 ? 11.199 6.110 17.380 1.00 92.62 172 PRO A C 1
ATOM 1271 O O . PRO A 1 172 ? 12.116 5.841 16.614 1.00 92.62 172 PRO A O 1
ATOM 1274 N N . GLN A 1 173 ? 10.477 5.155 17.973 1.00 93.38 173 GLN A N 1
ATOM 1275 C CA . GLN A 1 173 ? 10.654 3.719 17.740 1.00 93.38 173 GLN A CA 1
ATOM 1276 C C . GLN A 1 173 ? 10.188 3.237 16.353 1.00 93.38 173 GLN A C 1
ATOM 1278 O O . GLN A 1 173 ? 10.462 2.094 15.987 1.00 93.38 173 GLN A O 1
ATOM 1283 N N . CYS A 1 174 ? 9.475 4.076 15.597 1.00 95.19 174 CYS A N 1
ATOM 1284 C CA . CYS A 1 174 ? 9.095 3.850 14.203 1.00 95.19 174 CYS A CA 1
ATOM 1285 C C . CYS A 1 174 ? 9.786 4.902 13.319 1.00 95.19 174 CYS A C 1
ATOM 1287 O O . CYS A 1 174 ? 9.118 5.821 12.862 1.00 95.19 174 CYS A O 1
ATOM 1289 N N . PRO A 1 175 ? 11.116 4.838 13.120 1.00 93.25 175 PRO A N 1
ATOM 1290 C CA . PRO A 1 175 ? 11.844 5.884 12.398 1.00 93.25 175 PRO A CA 1
ATOM 1291 C C . PRO A 1 175 ? 11.462 5.951 10.913 1.00 93.25 175 PRO A C 1
ATOM 1293 O O . PRO A 1 175 ? 11.346 7.043 10.353 1.00 93.25 175 PRO A O 1
ATOM 1296 N N . ASP A 1 176 ? 11.204 4.798 10.294 1.00 94.81 176 ASP A N 1
ATOM 1297 C CA . ASP A 1 176 ? 10.968 4.677 8.858 1.00 94.81 176 ASP A CA 1
ATOM 1298 C C . ASP A 1 176 ? 9.490 4.820 8.486 1.00 94.81 176 ASP A C 1
ATOM 1300 O O . ASP A 1 176 ? 8.597 4.361 9.199 1.00 94.81 176 ASP A O 1
ATOM 1304 N N . LEU A 1 177 ? 9.226 5.404 7.311 1.00 94.88 177 LEU A N 1
ATOM 1305 C CA . LEU A 1 177 ? 7.872 5.544 6.757 1.00 94.88 177 LEU A CA 1
ATOM 1306 C C . LEU A 1 177 ? 7.182 4.179 6.558 1.00 94.88 177 LEU A C 1
ATOM 1308 O O . LEU A 1 177 ? 5.960 4.100 6.534 1.00 94.88 177 LEU A O 1
ATOM 1312 N N . THR A 1 178 ? 7.959 3.108 6.400 1.00 96.38 178 THR A N 1
ATOM 1313 C CA . THR A 1 178 ? 7.471 1.754 6.120 1.00 96.38 178 THR A CA 1
ATOM 1314 C C . THR A 1 178 ? 7.208 0.918 7.368 1.00 96.38 178 THR A C 1
ATOM 1316 O O . THR A 1 178 ? 6.821 -0.242 7.233 1.00 96.38 178 THR A O 1
ATOM 1319 N N . LEU A 1 179 ? 7.410 1.477 8.561 1.00 98.06 179 LEU A N 1
ATOM 1320 C CA . LEU A 1 179 ? 7.318 0.778 9.835 1.00 98.06 179 LEU A CA 1
ATOM 1321 C C . LEU A 1 179 ? 6.201 1.378 10.689 1.00 98.06 179 LEU A C 1
ATOM 1323 O O . LEU A 1 179 ? 6.128 2.590 10.893 1.00 98.06 179 LEU A O 1
ATOM 1327 N N . SER A 1 180 ? 5.328 0.533 11.227 1.00 98.50 180 SER A N 1
ATOM 1328 C CA . SER A 1 180 ? 4.276 0.973 12.149 1.00 98.50 180 SER A CA 1
ATOM 1329 C C . SER A 1 180 ? 3.975 -0.081 13.205 1.00 98.50 180 SER A C 1
ATOM 1331 O O . SER A 1 180 ? 4.173 -1.277 12.991 1.00 98.50 180 SER A O 1
ATOM 1333 N N . GLU A 1 181 ? 3.476 0.367 14.353 1.00 98.75 181 GLU A N 1
ATOM 1334 C CA . GLU A 1 181 ? 2.895 -0.496 15.383 1.00 98.75 181 GLU A CA 1
ATOM 1335 C C . GLU A 1 181 ? 1.447 -0.081 15.637 1.00 98.75 181 GLU A C 1
ATOM 1337 O O . GLU A 1 181 ? 1.161 1.089 15.892 1.00 98.75 181 GLU A O 1
ATOM 1342 N N . VAL A 1 182 ? 0.535 -1.046 15.582 1.00 98.88 182 VAL A N 1
ATOM 1343 C CA . VAL A 1 182 ? -0.879 -0.865 15.901 1.00 98.88 182 VAL A CA 1
ATOM 1344 C C . VAL A 1 182 ? -1.152 -1.512 17.251 1.00 98.88 182 VAL A C 1
ATOM 1346 O O . VAL A 1 182 ? -0.830 -2.678 17.478 1.00 98.88 182 VAL A O 1
ATOM 1349 N N . VAL A 1 183 ? -1.747 -0.737 18.154 1.00 98.81 183 VAL A N 1
ATOM 1350 C CA . VAL A 1 183 ? -2.187 -1.182 19.476 1.00 98.81 183 VAL A CA 1
ATOM 1351 C C . VAL A 1 183 ? -3.697 -1.028 19.553 1.00 98.81 183 VAL A C 1
ATOM 1353 O O . VAL A 1 183 ? -4.202 0.080 19.382 1.00 98.81 183 VAL A O 1
ATOM 1356 N N . ILE A 1 184 ? -4.408 -2.121 19.812 1.00 98.81 184 ILE A N 1
ATOM 1357 C CA . ILE A 1 184 ? -5.868 -2.147 19.928 1.00 98.81 184 ILE A CA 1
ATOM 1358 C C . ILE A 1 184 ? -6.232 -2.449 21.375 1.00 98.81 184 ILE A C 1
ATOM 1360 O O . ILE A 1 184 ? -5.855 -3.488 21.912 1.00 98.81 184 ILE A O 1
ATOM 1364 N N . GLU A 1 185 ? -6.981 -1.549 21.994 1.00 98.75 185 GLU A N 1
ATOM 1365 C CA . GLU A 1 185 ? -7.681 -1.794 23.250 1.00 98.75 185 GLU A CA 1
ATOM 1366 C C . GLU A 1 185 ? -9.102 -2.244 22.900 1.00 98.75 185 GLU A C 1
ATOM 1368 O O . GLU A 1 185 ? -9.830 -1.553 22.182 1.00 98.75 185 GLU A O 1
ATOM 1373 N N . THR A 1 186 ? -9.484 -3.427 23.365 1.00 98.38 186 THR A N 1
ATOM 1374 C CA . THR A 1 186 ? -10.817 -4.001 23.131 1.00 98.38 186 THR A CA 1
ATOM 1375 C C . THR A 1 186 ? -11.815 -3.543 24.197 1.00 98.38 186 THR A C 1
ATOM 1377 O O . THR A 1 186 ? -11.417 -3.100 25.274 1.00 98.38 186 THR A O 1
ATOM 1380 N N . GLN A 1 187 ? -13.117 -3.689 23.942 1.00 97.75 187 GLN A N 1
ATOM 1381 C CA . GLN A 1 187 ? -14.171 -3.382 24.922 1.00 97.75 187 GLN A CA 1
ATOM 1382 C C . GLN A 1 187 ? -14.063 -4.220 26.206 1.00 97.75 187 GLN A C 1
ATOM 1384 O O . GLN A 1 187 ? -14.495 -3.780 27.267 1.00 97.75 187 GLN A O 1
ATOM 1389 N N . SER A 1 188 ? -13.462 -5.413 26.137 1.00 96.44 188 SER A N 1
ATOM 1390 C CA . SER A 1 188 ? -13.203 -6.258 27.311 1.00 96.44 188 SER A CA 1
ATOM 1391 C C . SER A 1 188 ? -11.977 -5.820 28.124 1.00 96.44 188 SER A C 1
ATOM 1393 O O . SER A 1 188 ? -11.678 -6.424 29.153 1.00 96.44 188 SER A O 1
ATOM 1395 N N . GLY A 1 189 ? -11.241 -4.801 27.665 1.00 96.62 189 GLY A N 1
ATOM 1396 C CA . GLY A 1 189 ? -10.004 -4.317 28.281 1.00 96.62 189 GLY A CA 1
ATOM 1397 C C . GLY A 1 189 ? -8.740 -5.069 27.851 1.00 96.62 189 GLY A C 1
ATOM 1398 O O . GLY A 1 189 ? -7.648 -4.738 28.311 1.00 96.62 189 GLY A O 1
ATOM 1399 N N . THR A 1 190 ? -8.843 -6.055 26.952 1.00 98.00 190 THR A N 1
ATOM 1400 C CA . THR A 1 190 ? -7.658 -6.725 26.389 1.00 98.00 190 THR A CA 1
ATOM 1401 C C . THR A 1 190 ? -6.907 -5.779 25.457 1.00 98.00 190 THR A C 1
ATOM 1403 O O . THR A 1 190 ? -7.526 -5.098 24.636 1.00 98.00 190 THR A O 1
ATOM 1406 N N . VAL A 1 191 ? -5.575 -5.770 25.565 1.00 98.56 191 VAL A N 1
ATOM 1407 C CA . VAL A 1 191 ? -4.678 -4.958 24.735 1.00 98.56 191 VAL A CA 1
ATOM 1408 C C . VAL A 1 191 ? -3.913 -5.857 23.774 1.00 98.56 191 VAL A C 1
ATOM 1410 O O . VAL A 1 191 ? -3.118 -6.695 24.194 1.00 98.56 191 VAL A O 1
ATOM 1413 N N . LEU A 1 192 ? -4.123 -5.642 22.482 1.00 98.69 192 LEU A N 1
ATOM 1414 C CA . LEU A 1 192 ? -3.481 -6.365 21.392 1.00 98.69 192 LEU A CA 1
ATOM 1415 C C . LEU A 1 192 ? -2.467 -5.455 20.706 1.00 98.69 192 LEU A C 1
ATOM 1417 O O . LEU A 1 192 ? -2.691 -4.249 20.593 1.00 98.69 192 LEU A O 1
ATOM 1421 N N . ARG A 1 193 ? -1.332 -6.005 20.271 1.00 98.56 193 ARG A N 1
ATOM 1422 C CA . ARG A 1 193 ? -0.244 -5.229 19.663 1.00 98.56 193 ARG A CA 1
ATOM 1423 C C . ARG A 1 193 ? 0.341 -5.974 18.483 1.00 98.56 193 ARG A C 1
ATOM 1425 O O . ARG A 1 193 ? 0.663 -7.147 18.618 1.00 98.56 193 ARG A O 1
ATOM 1432 N N . GLN A 1 194 ? 0.541 -5.264 17.381 1.00 98.56 194 GLN A N 1
ATOM 1433 C CA . GLN A 1 194 ? 1.237 -5.792 16.218 1.00 98.56 194 GLN A CA 1
ATOM 1434 C C . GLN A 1 194 ? 2.135 -4.726 15.609 1.00 98.56 194 GLN A C 1
ATOM 1436 O O . GLN A 1 194 ? 1.695 -3.610 15.335 1.00 98.56 194 GLN A O 1
ATOM 1441 N N . ARG A 1 195 ? 3.395 -5.090 15.365 1.00 98.12 195 ARG A N 1
ATOM 1442 C CA . ARG A 1 195 ? 4.357 -4.274 14.622 1.00 98.12 195 ARG A CA 1
ATOM 1443 C C . ARG A 1 195 ? 4.585 -4.896 13.254 1.00 98.12 195 ARG A C 1
ATOM 1445 O O . ARG A 1 195 ? 4.755 -6.107 13.157 1.00 98.12 195 ARG A O 1
ATOM 1452 N N . TYR A 1 196 ? 4.613 -4.067 12.219 1.00 98.06 196 TYR A N 1
ATOM 1453 C CA . TYR A 1 196 ? 4.807 -4.518 10.847 1.00 98.06 196 TYR A CA 1
ATOM 1454 C C . TYR A 1 196 ? 5.758 -3.588 10.096 1.00 98.06 196 TYR A C 1
ATOM 1456 O O . TYR A 1 196 ? 5.706 -2.369 10.272 1.00 98.06 196 TYR A O 1
ATOM 1464 N N . ASP A 1 197 ? 6.617 -4.173 9.261 1.00 97.38 197 ASP A N 1
ATOM 1465 C CA . ASP A 1 197 ? 7.562 -3.457 8.406 1.00 97.38 197 ASP A CA 1
ATOM 1466 C C . ASP A 1 197 ? 7.325 -3.812 6.935 1.00 97.38 197 ASP A C 1
ATOM 1468 O O . ASP A 1 197 ? 7.735 -4.865 6.450 1.00 97.38 197 ASP A O 1
ATOM 1472 N N . SER A 1 198 ? 6.669 -2.896 6.227 1.00 95.81 198 SER A N 1
ATOM 1473 C CA . SER A 1 198 ? 6.402 -2.979 4.784 1.00 95.81 198 SER A CA 1
ATOM 1474 C C . SER A 1 198 ? 7.621 -2.623 3.918 1.00 95.81 198 SER A C 1
ATOM 1476 O O . SER A 1 198 ? 7.542 -2.642 2.690 1.00 95.81 198 SER A O 1
ATOM 1478 N N . GLY A 1 199 ? 8.746 -2.263 4.542 1.00 94.25 199 GLY A N 1
ATOM 1479 C CA . GLY A 1 199 ? 10.008 -1.929 3.885 1.00 94.25 199 GLY A CA 1
ATOM 1480 C C . GLY A 1 199 ? 10.890 -3.147 3.638 1.00 94.25 199 GLY A C 1
ATOM 1481 O O . GLY A 1 199 ? 11.920 -3.036 2.975 1.00 94.25 199 GLY A O 1
ATOM 1482 N N . ARG A 1 200 ? 10.498 -4.312 4.163 1.00 92.38 200 ARG A N 1
ATOM 1483 C CA . ARG A 1 200 ? 11.219 -5.567 3.977 1.00 92.38 200 ARG A CA 1
ATOM 1484 C C . ARG A 1 200 ? 10.745 -6.235 2.686 1.00 92.38 200 ARG A C 1
ATOM 1486 O O . ARG A 1 200 ? 9.555 -6.535 2.579 1.00 92.38 200 ARG A O 1
ATOM 1493 N N . PRO A 1 201 ? 11.644 -6.496 1.720 1.00 90.38 201 PRO A N 1
ATOM 1494 C CA . PRO A 1 201 ? 11.307 -7.306 0.558 1.00 90.38 201 PRO A CA 1
ATOM 1495 C C . PRO A 1 201 ? 10.782 -8.678 0.987 1.00 90.38 201 PRO A C 1
ATOM 1497 O O . PRO A 1 201 ? 11.219 -9.222 2.007 1.00 90.38 201 PRO A O 1
ATOM 1500 N N . ALA A 1 202 ? 9.851 -9.234 0.210 1.00 88.75 202 ALA A N 1
ATOM 1501 C CA . ALA A 1 202 ? 9.292 -10.545 0.505 1.00 88.75 202 ALA A CA 1
ATOM 1502 C C . ALA A 1 202 ? 10.385 -11.620 0.460 1.00 88.75 202 ALA A C 1
ATOM 1504 O O . ALA A 1 202 ? 11.201 -11.657 -0.461 1.00 88.75 202 ALA A O 1
ATOM 1505 N N . SER A 1 203 ? 10.387 -12.496 1.463 1.00 90.00 203 SER A N 1
ATOM 1506 C CA . SER A 1 203 ? 11.239 -13.686 1.486 1.00 90.00 203 SER A CA 1
ATOM 1507 C C . SER A 1 203 ? 10.588 -14.880 0.790 1.00 90.00 203 SER A C 1
ATOM 1509 O O . SER A 1 203 ? 11.298 -15.721 0.249 1.00 90.00 203 SER A O 1
ATOM 1511 N N . ASP A 1 204 ? 9.254 -14.949 0.812 1.00 94.19 204 ASP A N 1
ATOM 1512 C CA . ASP A 1 204 ? 8.467 -15.946 0.091 1.00 94.19 204 ASP A CA 1
ATOM 1513 C C . ASP A 1 204 ? 7.972 -15.336 -1.227 1.00 94.19 204 ASP A C 1
ATOM 1515 O O . ASP A 1 204 ? 7.083 -14.481 -1.255 1.00 94.19 204 ASP A O 1
ATOM 1519 N N . LEU A 1 205 ? 8.612 -15.736 -2.327 1.00 92.31 205 LEU A N 1
ATOM 1520 C CA . LEU A 1 205 ? 8.277 -15.228 -3.657 1.00 92.31 205 LEU A CA 1
ATOM 1521 C C . LEU A 1 205 ? 6.989 -15.845 -4.209 1.00 92.31 205 LEU A C 1
ATOM 1523 O O . LEU A 1 205 ? 6.333 -15.205 -5.026 1.00 92.31 205 LEU A O 1
ATOM 1527 N N . LEU A 1 206 ? 6.608 -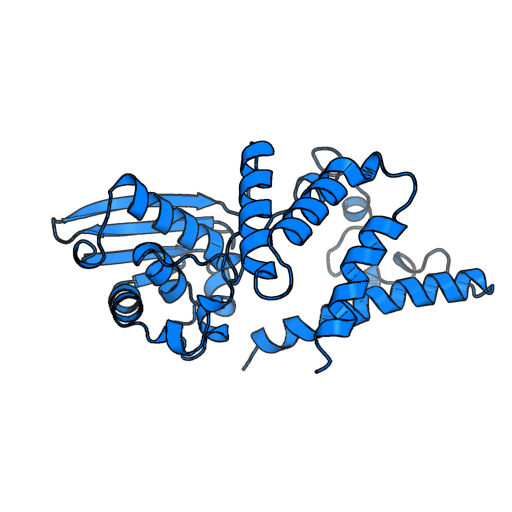17.040 -3.748 1.00 94.56 206 LEU A N 1
ATOM 1528 C CA . LEU A 1 206 ? 5.367 -17.682 -4.171 1.00 94.56 206 LEU A CA 1
ATOM 1529 C C . LEU A 1 206 ? 4.168 -16.963 -3.548 1.00 94.56 206 LEU A C 1
ATOM 1531 O O . LEU A 1 206 ? 3.225 -16.616 -4.256 1.00 94.56 206 LEU A O 1
ATOM 1535 N N . GLU A 1 207 ? 4.238 -16.664 -2.248 1.00 94.50 207 GLU A N 1
ATOM 1536 C CA . GLU A 1 207 ? 3.216 -15.862 -1.567 1.00 94.50 207 GLU A CA 1
ATOM 1537 C C . GLU A 1 207 ? 3.121 -14.457 -2.183 1.00 94.50 207 GLU A C 1
ATOM 1539 O O . GLU A 1 207 ? 2.028 -13.958 -2.460 1.00 94.50 207 GLU A O 1
ATOM 1544 N N . GLN A 1 208 ? 4.265 -13.812 -2.453 1.00 94.75 208 GLN A N 1
ATOM 1545 C CA . GLN A 1 208 ? 4.276 -12.504 -3.111 1.00 94.75 208 GLN A CA 1
ATOM 1546 C C . GLN A 1 208 ? 3.601 -12.559 -4.485 1.00 94.75 208 GLN A C 1
ATOM 1548 O O . GLN A 1 208 ? 2.793 -11.680 -4.788 1.00 94.75 208 GLN A O 1
ATOM 1553 N N . GLN A 1 209 ? 3.919 -13.566 -5.301 1.00 95.00 209 GLN A N 1
ATOM 1554 C CA . GLN A 1 209 ? 3.320 -13.743 -6.618 1.00 95.00 209 GLN A CA 1
ATOM 1555 C C . GLN A 1 209 ? 1.798 -13.886 -6.515 1.00 95.00 209 GLN A C 1
ATOM 1557 O O . GLN A 1 209 ? 1.082 -13.124 -7.161 1.00 95.00 209 GLN A O 1
ATOM 1562 N N . GLN A 1 210 ? 1.301 -14.768 -5.646 1.00 95.62 210 GLN A N 1
ATOM 1563 C CA . GLN A 1 210 ? -0.140 -14.972 -5.445 1.00 95.62 210 GLN A CA 1
ATOM 1564 C C . GLN A 1 210 ? -0.853 -13.664 -5.084 1.00 95.62 210 GLN A C 1
ATOM 1566 O O . GLN A 1 210 ? -1.821 -13.278 -5.738 1.00 95.62 210 GLN A O 1
ATOM 1571 N N . ARG A 1 211 ? -0.315 -12.910 -4.116 1.00 94.88 211 ARG A N 1
ATOM 1572 C CA . ARG A 1 211 ? -0.877 -11.613 -3.705 1.00 94.88 211 ARG A CA 1
ATOM 1573 C C . ARG A 1 211 ? -0.871 -10.578 -4.833 1.00 94.88 211 ARG A C 1
ATOM 1575 O O . ARG A 1 211 ? -1.775 -9.745 -4.918 1.00 94.88 211 ARG A O 1
ATOM 1582 N N . LEU A 1 212 ? 0.165 -10.579 -5.673 1.00 95.75 212 LEU A N 1
ATOM 1583 C CA . LEU A 1 212 ? 0.260 -9.678 -6.822 1.00 95.75 212 LEU A CA 1
ATOM 1584 C C . LEU A 1 212 ? -0.744 -10.038 -7.913 1.00 95.75 212 LEU A C 1
ATOM 1586 O O . LEU A 1 212 ? -1.360 -9.133 -8.472 1.00 95.75 212 LEU A O 1
ATOM 1590 N N . GLU A 1 213 ? -0.936 -11.322 -8.191 1.00 95.75 213 GLU A N 1
ATOM 1591 C CA . GLU A 1 213 ? -1.914 -11.793 -9.168 1.00 95.75 213 GLU A CA 1
ATOM 1592 C C . GLU A 1 213 ? -3.354 -11.542 -8.703 1.00 95.75 213 GLU A C 1
ATOM 1594 O O . GLU A 1 213 ? -4.166 -11.034 -9.472 1.00 95.75 213 GLU A O 1
ATOM 1599 N N . GLU A 1 214 ? -3.677 -11.823 -7.435 1.00 94.19 214 GLU A N 1
ATOM 1600 C CA . GLU A 1 214 ? -4.973 -11.480 -6.829 1.00 94.19 214 GLU A CA 1
ATOM 1601 C C . GLU A 1 214 ? -5.260 -9.984 -6.961 1.00 94.19 214 GLU A C 1
ATOM 1603 O O . GLU A 1 214 ? -6.320 -9.569 -7.438 1.00 94.19 214 GLU A O 1
ATOM 1608 N N . LYS A 1 215 ? -4.271 -9.156 -6.614 1.00 94.75 215 LYS A N 1
ATOM 1609 C CA . LYS A 1 215 ? -4.368 -7.713 -6.794 1.00 94.75 215 LYS A CA 1
ATOM 1610 C C . LYS A 1 215 ? -4.551 -7.330 -8.261 1.00 94.75 215 LYS A C 1
ATOM 1612 O O . LYS A 1 215 ? -5.358 -6.451 -8.555 1.00 94.75 215 LYS A O 1
ATOM 1617 N N . PHE A 1 216 ? -3.799 -7.933 -9.176 1.00 94.75 216 PHE A N 1
ATOM 1618 C CA . PHE A 1 216 ? -3.910 -7.647 -10.602 1.00 94.75 216 PHE A CA 1
ATOM 1619 C C . PHE A 1 216 ? -5.328 -7.933 -11.102 1.00 94.75 216 PHE A C 1
ATOM 1621 O O . PHE A 1 216 ? -5.948 -7.026 -11.656 1.00 94.75 216 PHE A O 1
ATOM 1628 N N . ARG A 1 217 ? -5.883 -9.113 -10.788 1.00 93.31 217 ARG A N 1
ATOM 1629 C CA . ARG A 1 217 ? -7.275 -9.491 -11.096 1.00 93.31 217 ARG A CA 1
ATOM 1630 C C . ARG A 1 217 ? -8.274 -8.450 -10.582 1.00 93.31 217 ARG A C 1
ATOM 1632 O O . ARG A 1 217 ? -9.145 -8.009 -11.330 1.00 93.31 217 ARG A O 1
ATOM 1639 N N . LEU A 1 218 ? -8.112 -7.978 -9.341 1.00 91.44 218 LEU A N 1
ATOM 1640 C CA . LEU A 1 218 ? -8.968 -6.931 -8.762 1.00 91.44 218 LEU A CA 1
ATOM 1641 C C . LEU A 1 218 ? -8.894 -5.595 -9.512 1.00 91.44 218 LEU A C 1
ATOM 1643 O O . LEU A 1 218 ? -9.904 -4.898 -9.616 1.00 91.44 218 LEU A O 1
ATOM 1647 N N . LEU A 1 219 ? -7.711 -5.219 -10.005 1.00 90.69 219 LEU A N 1
ATOM 1648 C CA . LEU A 1 219 ? -7.493 -3.948 -10.699 1.00 90.69 219 LEU A CA 1
ATOM 1649 C C . LEU A 1 219 ? -8.006 -3.956 -12.138 1.00 90.69 219 LEU A C 1
ATOM 1651 O O . LEU A 1 219 ? -8.376 -2.899 -12.644 1.00 90.69 219 LEU A O 1
ATOM 1655 N N . VAL A 1 220 ? -8.022 -5.117 -12.790 1.00 90.38 220 VAL A N 1
ATOM 1656 C CA . VAL A 1 220 ? -8.383 -5.223 -14.209 1.00 90.38 220 VAL A CA 1
ATOM 1657 C C . VAL A 1 220 ? -9.786 -5.759 -14.460 1.00 90.38 220 VAL A C 1
ATOM 1659 O O . VAL A 1 220 ? -10.223 -5.741 -15.604 1.00 90.38 220 VAL A O 1
ATOM 1662 N N . LYS A 1 221 ? -10.527 -6.167 -13.420 1.00 88.19 221 LYS A N 1
ATOM 1663 C CA . LYS A 1 221 ? -11.888 -6.734 -13.524 1.00 88.19 221 LYS A CA 1
ATOM 1664 C C . LYS A 1 221 ? -12.884 -5.909 -14.355 1.00 88.19 221 LYS A C 1
ATOM 1666 O O . LYS A 1 221 ? -13.872 -6.452 -14.830 1.00 88.19 221 LYS A O 1
ATO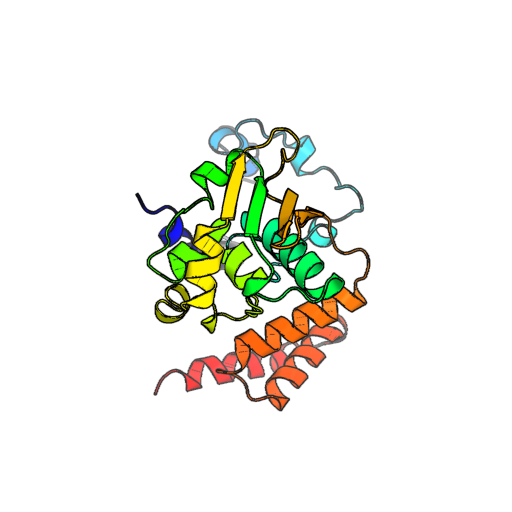M 1671 N N . SER A 1 222 ? -12.678 -4.593 -14.475 1.00 86.38 222 SER A N 1
ATOM 1672 C CA . SER A 1 222 ? -13.549 -3.694 -15.247 1.00 86.38 222 SER A CA 1
ATOM 1673 C C . SER A 1 222 ? -13.134 -3.541 -16.711 1.00 86.38 222 SER A C 1
ATOM 1675 O O . SER A 1 222 ? -13.845 -2.895 -17.470 1.00 86.38 222 SER A O 1
ATOM 1677 N N . VAL A 1 223 ? -11.971 -4.075 -17.087 1.00 87.88 223 VAL A N 1
ATOM 1678 C CA . VAL A 1 223 ? -11.321 -3.863 -18.389 1.00 87.88 223 VAL A CA 1
ATOM 1679 C C . VAL A 1 223 ? -11.007 -5.192 -19.089 1.00 87.88 223 VAL A C 1
ATOM 1681 O O . VAL A 1 223 ? -10.979 -5.242 -20.315 1.00 87.88 223 VAL A O 1
ATOM 1684 N N . LEU A 1 224 ? -10.784 -6.268 -18.332 1.00 87.88 224 LEU A N 1
ATOM 1685 C CA . LEU A 1 224 ? -10.486 -7.612 -18.826 1.00 87.88 224 LEU A CA 1
ATOM 1686 C C . LEU A 1 224 ? -11.527 -8.607 -18.314 1.00 87.88 224 LEU A C 1
ATOM 1688 O O . LEU A 1 224 ? -11.928 -8.552 -17.148 1.00 87.88 224 LEU A O 1
ATOM 1692 N N . ILE A 1 225 ? -11.918 -9.548 -19.173 1.00 90.69 225 ILE A N 1
ATOM 1693 C CA . ILE A 1 225 ? -12.651 -10.738 -18.725 1.00 90.69 225 ILE A CA 1
ATOM 1694 C C . ILE A 1 225 ? -11.691 -11.708 -18.005 1.00 90.69 225 ILE A C 1
ATOM 1696 O O . ILE A 1 225 ? -10.481 -11.634 -18.236 1.00 90.69 225 ILE A O 1
ATOM 1700 N N . PRO A 1 226 ? -12.189 -12.623 -17.146 1.00 91.00 226 PRO A N 1
ATOM 1701 C CA . PRO A 1 226 ? -11.333 -13.519 -16.361 1.00 91.00 226 PRO A CA 1
ATOM 1702 C C . PRO A 1 226 ? -10.310 -14.303 -17.194 1.00 91.00 226 PRO A C 1
ATOM 1704 O O . PRO A 1 226 ? -9.128 -14.278 -16.865 1.00 91.00 226 PRO A O 1
ATOM 1707 N N . ASP A 1 227 ? -10.736 -14.889 -18.315 1.00 92.25 227 ASP A N 1
ATOM 1708 C CA . ASP A 1 227 ? -9.859 -15.687 -19.182 1.00 92.25 227 ASP A CA 1
ATOM 1709 C C . ASP A 1 227 ? -8.707 -14.855 -19.778 1.00 92.25 227 ASP A C 1
ATOM 1711 O O . ASP A 1 227 ? -7.563 -15.300 -19.793 1.00 92.25 227 ASP A O 1
ATOM 1715 N N . GLU A 1 228 ? -8.976 -13.616 -20.215 1.00 91.69 228 GLU A N 1
ATOM 1716 C CA . GLU A 1 228 ? -7.940 -12.704 -20.731 1.00 91.69 228 GLU A CA 1
ATOM 1717 C C . GLU A 1 228 ? -6.962 -12.271 -19.629 1.00 91.69 228 GLU A C 1
ATOM 1719 O O . GLU A 1 228 ? -5.778 -12.043 -19.884 1.00 91.69 228 GLU A O 1
ATOM 1724 N N . CYS A 1 229 ? -7.454 -12.130 -18.396 1.00 93.00 229 CYS A N 1
ATOM 1725 C CA . CYS A 1 229 ? -6.631 -11.783 -17.246 1.00 93.00 229 CYS A CA 1
ATOM 1726 C C . CYS A 1 229 ? -5.666 -12.920 -16.888 1.00 93.00 229 CYS A C 1
ATOM 1728 O O . CYS A 1 229 ? -4.475 -12.660 -16.706 1.00 93.00 229 CYS A O 1
ATOM 1730 N N . ASP A 1 230 ? -6.160 -14.157 -16.832 1.00 93.75 230 ASP A N 1
ATOM 1731 C CA . ASP A 1 230 ? -5.335 -15.329 -16.537 1.00 93.75 230 ASP A CA 1
ATOM 1732 C C . ASP A 1 230 ? -4.335 -15.610 -17.674 1.00 93.75 230 ASP A C 1
ATOM 1734 O O . ASP A 1 230 ? -3.160 -15.852 -17.402 1.00 93.75 230 ASP A O 1
ATOM 1738 N N . GLU A 1 231 ? -4.730 -15.442 -18.942 1.00 93.25 231 GLU A N 1
ATOM 1739 C CA . GLU A 1 231 ? -3.803 -15.549 -20.080 1.00 93.25 231 GLU A CA 1
ATOM 1740 C C . GLU A 1 231 ? -2.670 -14.504 -20.005 1.00 93.25 231 GLU A C 1
ATOM 1742 O O . GLU A 1 231 ? -1.505 -14.822 -20.265 1.00 93.25 231 GLU A O 1
ATOM 1747 N N . LEU A 1 232 ? -2.966 -13.262 -19.596 1.00 94.50 232 LEU A N 1
ATOM 1748 C CA . LEU A 1 232 ? -1.934 -12.239 -19.381 1.00 94.50 232 LEU A CA 1
ATOM 1749 C C . LEU A 1 232 ? -0.980 -12.599 -18.238 1.00 94.50 232 LEU A C 1
ATOM 1751 O O . LEU A 1 232 ? 0.226 -12.376 -18.372 1.00 94.50 232 LEU A O 1
ATOM 1755 N N . ILE A 1 233 ? -1.497 -13.136 -17.130 1.00 95.00 233 ILE A N 1
ATOM 1756 C CA . ILE A 1 233 ? -0.672 -13.597 -16.004 1.00 95.00 233 ILE A CA 1
ATOM 1757 C C . ILE A 1 233 ? 0.285 -14.696 -16.484 1.00 95.00 233 ILE A C 1
ATOM 1759 O O . ILE A 1 233 ? 1.494 -14.587 -16.269 1.00 95.00 233 ILE A O 1
ATOM 1763 N N . ASP A 1 234 ? -0.223 -15.688 -17.216 1.00 94.19 234 ASP A N 1
ATOM 1764 C CA . ASP A 1 234 ? 0.562 -16.814 -17.733 1.00 94.19 234 ASP A CA 1
ATOM 1765 C C . ASP A 1 234 ? 1.633 -16.395 -18.753 1.00 94.19 234 ASP A C 1
ATOM 1767 O O . ASP A 1 234 ? 2.720 -16.985 -18.808 1.00 94.19 234 ASP A O 1
ATOM 1771 N N . LEU A 1 235 ? 1.347 -15.386 -19.585 1.00 94.06 235 LEU A N 1
ATOM 1772 C CA . LEU A 1 235 ? 2.323 -14.821 -20.521 1.00 94.06 235 LEU A CA 1
ATOM 1773 C C . LEU A 1 235 ? 3.435 -14.062 -19.795 1.00 94.06 235 LEU A C 1
ATOM 1775 O O . LEU A 1 235 ? 4.605 -14.211 -20.144 1.00 94.06 235 LEU A O 1
ATOM 1779 N N . VAL A 1 236 ? 3.089 -13.258 -18.786 1.00 94.44 236 VAL A N 1
ATOM 1780 C CA . VAL A 1 236 ? 4.077 -12.515 -17.987 1.00 94.44 236 VAL A CA 1
ATOM 1781 C C . VAL A 1 236 ? 4.944 -13.469 -17.163 1.00 94.44 236 VAL A C 1
ATOM 1783 O O . VAL A 1 236 ? 6.147 -13.241 -17.048 1.00 94.44 236 VAL A O 1
ATOM 1786 N N . ALA A 1 237 ? 4.370 -14.554 -16.640 1.00 93.19 237 ALA A N 1
ATOM 1787 C CA . ALA A 1 237 ? 5.092 -15.554 -15.856 1.00 93.19 237 ALA A CA 1
ATOM 1788 C C . ALA A 1 237 ? 6.187 -16.290 -16.648 1.00 93.19 237 ALA A C 1
ATOM 1790 O O . ALA A 1 237 ? 7.136 -16.781 -16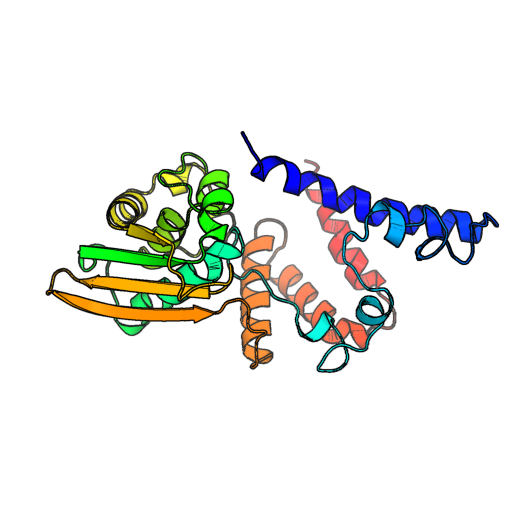.045 1.00 93.19 237 ALA A O 1
ATOM 1791 N N . ARG A 1 238 ? 6.077 -16.347 -17.983 1.00 93.88 238 ARG A N 1
ATOM 1792 C CA . ARG A 1 238 ? 7.049 -16.994 -18.886 1.00 93.88 238 ARG A CA 1
ATOM 1793 C C . ARG A 1 238 ? 7.719 -16.007 -19.840 1.00 93.88 238 ARG A C 1
ATOM 1795 O O . ARG A 1 238 ? 8.144 -16.381 -20.931 1.00 93.88 238 ARG A O 1
ATOM 1802 N N . LEU A 1 239 ? 7.770 -14.727 -19.469 1.00 94.00 239 LEU A N 1
ATOM 1803 C CA . LEU A 1 239 ? 8.242 -13.647 -20.339 1.00 94.00 239 LEU A CA 1
ATOM 1804 C C . LEU A 1 239 ? 9.669 -13.879 -20.867 1.00 94.00 239 LEU A C 1
ATOM 1806 O O . LEU A 1 239 ? 9.982 -13.475 -21.983 1.00 94.00 239 LEU A O 1
ATOM 1810 N N . ASP A 1 240 ? 10.526 -14.521 -20.077 1.00 93.62 240 ASP A N 1
ATOM 1811 C CA . ASP A 1 240 ? 11.907 -14.875 -20.415 1.00 93.62 240 ASP A CA 1
ATOM 1812 C C . ASP A 1 240 ? 12.029 -16.059 -21.389 1.00 93.62 240 ASP A C 1
ATOM 1814 O O . ASP A 1 240 ? 13.068 -16.220 -22.030 1.00 93.62 240 ASP A O 1
ATOM 1818 N N . GLU A 1 241 ? 10.965 -16.845 -21.554 1.00 95.06 241 GLU A N 1
ATOM 1819 C CA . GLU A 1 241 ? 10.872 -17.939 -22.526 1.00 95.06 241 GLU A CA 1
ATOM 1820 C C . GLU A 1 241 ? 10.315 -17.469 -23.883 1.00 95.06 241 GLU A C 1
ATOM 1822 O O . GLU A 1 241 ? 10.419 -18.179 -24.888 1.00 95.06 241 GLU A O 1
ATOM 1827 N N . LEU A 1 242 ? 9.720 -16.272 -23.938 1.00 92.75 242 LEU A N 1
ATOM 1828 C CA . LEU A 1 242 ? 9.106 -15.744 -25.152 1.00 92.75 242 LEU A CA 1
ATOM 1829 C C . LEU A 1 242 ? 10.162 -15.235 -26.139 1.00 92.75 242 LEU A C 1
ATOM 1831 O O . LEU A 1 242 ? 10.944 -14.331 -25.856 1.00 92.75 242 LEU A O 1
ATOM 1835 N N . THR A 1 243 ? 10.117 -15.754 -27.366 1.00 94.12 243 THR A N 1
ATOM 1836 C CA . THR A 1 243 ? 10.944 -15.262 -28.480 1.00 94.12 243 THR A CA 1
ATOM 1837 C C . THR A 1 243 ? 10.342 -14.044 -29.184 1.00 94.12 243 THR A C 1
ATOM 1839 O O . THR A 1 243 ? 11.015 -13.403 -29.988 1.00 94.12 243 THR A O 1
ATOM 1842 N N . ASP A 1 244 ? 9.067 -13.746 -28.921 1.00 92.81 244 ASP A N 1
ATOM 1843 C CA . ASP A 1 244 ? 8.305 -12.650 -29.518 1.00 92.81 244 ASP A CA 1
ATOM 1844 C C . ASP A 1 244 ? 7.307 -12.083 -28.496 1.00 92.81 244 ASP A C 1
ATOM 1846 O O . ASP A 1 244 ? 6.561 -12.827 -27.860 1.00 92.81 244 ASP A O 1
ATOM 1850 N N . LEU A 1 245 ? 7.281 -10.754 -28.354 1.00 93.19 245 LEU A N 1
ATOM 1851 C CA . LEU A 1 245 ? 6.372 -10.035 -27.455 1.00 93.19 245 LEU A CA 1
ATOM 1852 C C . LEU A 1 245 ? 5.068 -9.604 -28.140 1.00 93.19 245 LEU A C 1
ATOM 1854 O O . LEU A 1 245 ? 4.203 -9.021 -27.487 1.00 93.19 245 LEU A O 1
ATOM 1858 N N . SER A 1 246 ? 4.901 -9.878 -29.436 1.00 92.75 246 SER A N 1
ATOM 1859 C CA . SER A 1 246 ? 3.689 -9.542 -30.190 1.00 92.75 246 SER A CA 1
ATOM 1860 C C . SER A 1 246 ? 2.396 -10.102 -29.581 1.00 92.75 246 SER A C 1
ATOM 1862 O O . SER A 1 246 ? 1.413 -9.360 -29.574 1.00 92.75 246 SER A O 1
ATOM 1864 N N . PRO A 1 247 ? 2.349 -11.331 -29.022 1.00 88.81 247 PRO A N 1
ATOM 1865 C CA . PRO A 1 247 ? 1.153 -11.828 -28.337 1.00 88.81 247 PRO A CA 1
ATOM 1866 C C . PRO A 1 247 ? 0.759 -10.953 -27.138 1.00 88.81 247 PRO A C 1
ATOM 1868 O O . PRO A 1 247 ? -0.371 -10.468 -27.071 1.00 88.81 247 PRO A O 1
ATOM 1871 N N . LEU A 1 248 ? 1.721 -10.655 -26.258 1.00 90.56 248 LEU A N 1
ATOM 1872 C CA . LEU A 1 248 ? 1.521 -9.794 -25.090 1.00 90.56 248 LEU A CA 1
ATOM 1873 C C . LEU A 1 248 ? 1.102 -8.376 -25.507 1.00 90.56 248 LEU A C 1
ATOM 1875 O O . LEU A 1 248 ? 0.123 -7.831 -24.999 1.00 90.56 248 LEU A O 1
ATOM 1879 N N . ALA A 1 249 ? 1.806 -7.782 -26.474 1.00 90.12 249 ALA A N 1
ATOM 1880 C CA . ALA A 1 249 ? 1.474 -6.460 -26.999 1.00 90.12 249 ALA A CA 1
ATOM 1881 C C . ALA A 1 249 ? 0.081 -6.430 -27.649 1.00 90.12 249 ALA A C 1
ATOM 1883 O O . ALA A 1 249 ? -0.649 -5.452 -27.496 1.00 90.12 249 ALA A O 1
ATOM 1884 N N . GLY A 1 250 ? -0.301 -7.500 -28.349 1.00 88.69 250 GLY A N 1
ATOM 1885 C CA . GLY A 1 250 ? -1.604 -7.653 -28.984 1.00 88.69 250 GLY A CA 1
ATOM 1886 C C . GLY A 1 250 ? -2.750 -7.657 -27.977 1.00 88.69 250 GLY A C 1
ATOM 1887 O O . GLY A 1 250 ? -3.740 -6.961 -28.200 1.00 88.69 250 GLY A O 1
ATOM 1888 N N . MET A 1 251 ? -2.602 -8.372 -26.860 1.00 85.81 251 MET A N 1
ATOM 1889 C CA . MET A 1 251 ? -3.589 -8.366 -25.773 1.00 85.81 251 MET A CA 1
ATOM 1890 C C . MET A 1 251 ? -3.722 -6.974 -25.147 1.00 85.81 251 MET A C 1
ATOM 1892 O O . MET A 1 251 ? -4.822 -6.441 -25.050 1.00 85.81 251 MET A O 1
ATOM 1896 N N . LEU A 1 252 ? -2.600 -6.321 -24.826 1.00 85.44 252 LEU A N 1
ATOM 1897 C CA . LEU A 1 252 ? -2.609 -4.984 -24.220 1.00 85.44 252 LEU A CA 1
ATOM 1898 C C . LEU A 1 252 ? -3.168 -3.896 -25.160 1.00 85.44 252 LEU A C 1
ATOM 1900 O O . LEU A 1 252 ? -3.761 -2.918 -24.702 1.00 85.44 252 LEU A O 1
ATOM 1904 N N . ALA A 1 253 ? -2.987 -4.042 -26.476 1.00 80.62 253 ALA A N 1
ATOM 1905 C CA . ALA A 1 253 ? -3.438 -3.064 -27.466 1.00 80.62 253 ALA A CA 1
ATOM 1906 C C . ALA A 1 253 ? -4.943 -3.139 -27.773 1.00 80.62 253 ALA A C 1
ATOM 1908 O O . ALA A 1 253 ? -5.538 -2.114 -28.120 1.00 80.62 253 ALA A O 1
ATOM 1909 N N . ARG A 1 254 ? -5.568 -4.320 -27.655 1.00 65.25 254 ARG A N 1
ATOM 1910 C CA . ARG A 1 254 ? -7.012 -4.504 -27.902 1.00 65.25 254 ARG A CA 1
ATOM 1911 C C . ARG A 1 254 ? -7.860 -3.697 -26.914 1.00 65.25 254 ARG A C 1
ATOM 1913 O O . ARG A 1 254 ? -8.818 -3.045 -27.330 1.00 65.25 254 ARG A O 1
ATOM 1920 N N . GLN A 1 255 ? -7.431 -3.625 -25.658 1.00 58.09 255 GLN A N 1
ATOM 1921 C CA . GLN A 1 255 ? -8.112 -2.889 -24.592 1.00 58.09 255 GLN A CA 1
ATOM 1922 C C . GLN A 1 255 ? -8.141 -1.369 -24.812 1.00 58.09 255 GLN A C 1
ATOM 1924 O O . GLN A 1 255 ? -9.176 -0.738 -24.624 1.00 58.09 255 GLN A O 1
ATOM 1929 N N . ALA A 1 256 ? -7.060 -0.768 -25.325 1.00 52.50 256 ALA A N 1
ATOM 1930 C CA . ALA A 1 256 ? -6.996 0.681 -25.564 1.00 52.50 256 ALA A CA 1
ATOM 1931 C C . ALA A 1 256 ? -7.976 1.188 -26.647 1.00 52.50 256 ALA A C 1
ATOM 1933 O O . ALA A 1 256 ? -8.120 2.400 -26.838 1.00 52.50 256 ALA A O 1
ATOM 1934 N N . CYS A 1 257 ? -8.601 0.281 -27.406 1.00 39.66 257 CYS A N 1
ATOM 1935 C CA . CYS A 1 257 ? -9.594 0.612 -28.424 1.00 39.66 257 CYS A CA 1
ATOM 1936 C C . CYS A 1 257 ? -11.043 0.447 -27.939 1.00 39.66 257 CYS A C 1
ATOM 1938 O O . CYS A 1 257 ? -11.914 1.124 -28.478 1.00 39.66 257 CYS A O 1
ATOM 1940 N N . ALA A 1 258 ? -11.292 -0.396 -26.930 1.00 46.84 258 ALA A N 1
ATOM 1941 C CA . ALA A 1 258 ? -12.630 -0.654 -26.395 1.00 46.84 258 ALA A CA 1
ATOM 1942 C C . ALA A 1 258 ? -13.164 0.506 -25.528 1.00 46.84 258 ALA A C 1
ATOM 1944 O O . ALA A 1 258 ? -14.347 0.817 -25.603 1.00 46.84 258 ALA A O 1
ATOM 1945 N N . ASP A 1 259 ? -12.291 1.234 -24.821 1.00 44.00 259 ASP A N 1
ATOM 1946 C CA . ASP A 1 259 ? -12.647 2.379 -23.953 1.00 44.00 259 ASP A CA 1
ATOM 1947 C C . ASP A 1 259 ? -12.991 3.687 -24.716 1.00 44.00 259 ASP A C 1
ATOM 1949 O O . ASP A 1 259 ? -12.962 4.783 -24.153 1.00 44.00 259 ASP A O 1
ATOM 1953 N N . ARG A 1 260 ? -13.266 3.613 -26.028 1.00 38.66 260 ARG A N 1
ATOM 1954 C CA . ARG A 1 260 ? -13.590 4.767 -26.898 1.00 38.66 260 ARG A CA 1
ATOM 1955 C C . ARG A 1 260 ? -15.070 4.862 -27.306 1.00 38.66 260 ARG A C 1
ATOM 1957 O O . ARG A 1 260 ? -15.379 5.602 -28.247 1.00 38.66 260 ARG A O 1
ATOM 1964 N N . HIS A 1 261 ? -15.975 4.164 -26.620 1.00 32.50 261 HIS A N 1
ATOM 1965 C CA . HIS A 1 261 ? -17.423 4.221 -26.858 1.00 32.50 261 HIS A CA 1
ATOM 1966 C C . HIS A 1 261 ? -18.215 4.509 -25.587 1.00 32.50 261 HIS A C 1
ATOM 1968 O O . HIS A 1 261 ? -17.926 3.870 -24.556 1.00 32.50 261 HIS A O 1
#

Organism: NCBI:txid2610898

InterPro domains:
  IPR005656 MmgE/PrpD [PTHR16943] (17-253)
  IPR036148 MmgE/PrpD superfamily [SSF103378] (11-246)
  IPR042183 MmgE/PrpD superfamily, domain 1 [G3DSA:1.10.4100.10] (13-217)
  IPR042188 MmgE/PrpD superfamily, domain 2 [G3DSA:3.30.1330.120] (73-201)
  IPR045337 MmgE/PrpD, C-terminal [PF19305] (73-240)